Protein AF-A0A1B2FEJ8-F1 (afdb_monomer_lite)

Sequence (294 aa):
MSGLSSHQLLASTLWPVMQRLHPRPVLQRSMYLPWILPLGCRSRSHAGGLMCCPDCIKSGVPHFLLQHRLAWHTACPWHNMLLIDRCVVCSSALQPARLCVDRPLSECHQCGQPLGKAALTPPVEAALTFQTFADSASQSMPFYGRVPLGFSEWMCIARVMVSFLEQVTRHPSAGSHLFCEAMGVDLSQLQASSLGLPFEYGTPSERAGLLGQAWVIMQAGPERFVESAAEAKLPVTSFPLPAVSVPDILHQMLSVLTNTPHKPGHMGLKRTHSPQEVWRRWHRLQRRTHRNGI

Structure (mmCIF, N/CA/C/O backbone):
data_AF-A0A1B2FEJ8-F1
#
_entry.id   AF-A0A1B2FEJ8-F1
#
loop_
_atom_site.group_PDB
_atom_site.id
_atom_site.type_symbol
_atom_site.label_atom_id
_atom_site.label_alt_id
_atom_site.label_comp_id
_atom_site.label_asym_id
_atom_site.label_entity_id
_atom_site.label_seq_id
_atom_site.pdbx_PDB_ins_code
_atom_site.Cartn_x
_atom_site.Cartn_y
_atom_site.Cartn_z
_atom_site.occupancy
_atom_site.B_iso_or_equiv
_atom_site.auth_seq_id
_atom_site.auth_comp_id
_atom_site.auth_asym_id
_atom_site.auth_atom_id
_atom_site.pdbx_PDB_model_num
ATOM 1 N N . MET A 1 1 ? -18.222 -24.245 24.415 1.00 49.31 1 MET A N 1
ATOM 2 C CA . MET A 1 1 ? -17.619 -24.434 23.074 1.00 49.31 1 MET A CA 1
ATOM 3 C C . MET A 1 1 ? -18.170 -23.337 22.178 1.00 49.31 1 MET A C 1
ATOM 5 O O . MET A 1 1 ? -19.370 -23.125 22.213 1.00 49.31 1 MET A O 1
ATOM 9 N N . SER A 1 2 ? -17.335 -22.593 21.453 1.00 56.03 2 SER A N 1
ATOM 10 C CA . SER A 1 2 ? -17.709 -21.347 20.753 1.00 56.03 2 SER A CA 1
ATOM 11 C C . SER A 1 2 ? -18.624 -21.517 19.525 1.00 56.03 2 SER A C 1
ATOM 13 O O . SER A 1 2 ? -18.799 -20.560 18.783 1.00 56.03 2 SER A O 1
ATOM 15 N N . GLY A 1 3 ? -19.191 -22.704 19.273 1.00 82.00 3 GLY A N 1
ATOM 16 C CA . GLY A 1 3 ? -20.094 -22.981 18.142 1.00 82.00 3 GLY A CA 1
ATOM 17 C C . GLY A 1 3 ? -19.472 -22.870 16.739 1.00 82.00 3 GLY A C 1
ATOM 18 O O . GLY A 1 3 ? -20.108 -23.252 15.765 1.00 82.00 3 GLY A O 1
ATOM 19 N N . LEU A 1 4 ? -18.236 -22.375 16.621 1.00 84.62 4 LEU A N 1
ATOM 20 C CA . LEU A 1 4 ? -17.538 -22.154 15.356 1.00 84.62 4 LEU A CA 1
ATOM 21 C C . LEU A 1 4 ? -16.621 -23.331 15.012 1.00 84.62 4 LEU A C 1
ATOM 23 O O . LEU A 1 4 ? -15.845 -23.796 15.848 1.00 84.62 4 LEU A O 1
ATOM 27 N N . SER A 1 5 ? -16.664 -23.767 13.754 1.00 90.38 5 SER A N 1
ATOM 28 C CA . SER A 1 5 ? -15.706 -24.733 13.206 1.00 90.38 5 SER A CA 1
ATOM 29 C C . SER A 1 5 ? -14.302 -24.125 13.074 1.00 90.38 5 SER A C 1
ATOM 31 O O . SER A 1 5 ? -14.143 -22.914 12.900 1.00 90.38 5 SER A O 1
ATOM 33 N N . SER A 1 6 ? -13.263 -24.968 13.070 1.00 87.56 6 SER A N 1
ATOM 34 C CA . SER A 1 6 ? -11.879 -24.530 12.822 1.00 87.56 6 SER A CA 1
ATOM 35 C C . SER A 1 6 ? -11.733 -23.784 11.491 1.00 87.56 6 SER A C 1
ATOM 37 O O . SER A 1 6 ? -10.984 -22.815 11.409 1.00 87.56 6 SER A O 1
ATOM 39 N N . HIS A 1 7 ? -12.487 -24.190 10.466 1.00 87.12 7 HIS A N 1
ATOM 40 C CA . HIS A 1 7 ? -12.519 -23.513 9.171 1.00 87.12 7 HIS A CA 1
ATOM 41 C C . HIS A 1 7 ? -13.065 -22.080 9.280 1.00 87.12 7 HIS A C 1
ATOM 43 O O . HIS A 1 7 ? -12.442 -21.151 8.772 1.00 87.12 7 HIS A O 1
ATOM 49 N N . GLN A 1 8 ? -14.182 -21.876 9.988 1.00 89.12 8 GLN A N 1
ATOM 50 C CA . GLN A 1 8 ? -14.742 -20.537 10.219 1.00 89.12 8 GLN A CA 1
ATOM 51 C C . GLN A 1 8 ? -13.789 -19.653 11.028 1.00 89.12 8 GLN A C 1
ATOM 53 O O . GLN A 1 8 ? -13.638 -18.469 10.727 1.00 89.12 8 GLN A O 1
ATOM 58 N N . LEU A 1 9 ? -13.099 -20.232 12.014 1.00 87.19 9 LEU A N 1
ATOM 59 C CA . LEU A 1 9 ? -12.098 -19.509 12.789 1.00 87.19 9 LEU A CA 1
ATOM 60 C C . LEU A 1 9 ? -10.925 -19.060 11.906 1.00 87.19 9 LEU A C 1
ATOM 62 O O . LEU A 1 9 ? -10.570 -17.884 11.918 1.00 87.19 9 LEU A O 1
ATOM 66 N N . LEU A 1 10 ? -10.366 -19.949 11.081 1.00 86.94 10 LEU A N 1
ATOM 67 C CA . LEU A 1 10 ? -9.293 -19.589 10.148 1.00 86.94 10 LEU A CA 1
ATOM 68 C C . LEU A 1 10 ? -9.744 -18.554 9.109 1.00 86.94 10 LEU A C 1
ATOM 70 O O . LEU A 1 10 ? -8.995 -17.615 8.841 1.00 86.94 10 LEU A O 1
ATOM 74 N N . ALA A 1 11 ? -10.965 -18.671 8.583 1.00 86.62 11 ALA A N 1
ATOM 75 C CA . ALA A 1 11 ? -11.541 -17.710 7.640 1.00 86.62 11 ALA A CA 1
ATOM 76 C C . ALA A 1 11 ? -11.698 -16.300 8.239 1.00 86.62 11 ALA A C 1
ATOM 78 O O . ALA A 1 11 ? -11.632 -15.313 7.513 1.00 86.62 11 ALA A O 1
ATOM 79 N N . SER A 1 12 ? -11.841 -16.196 9.565 1.00 87.56 12 SER A N 1
ATOM 80 C CA . SER A 1 12 ? -11.885 -14.920 10.293 1.00 87.56 12 SER A CA 1
ATOM 81 C C . SER A 1 12 ? -10.504 -14.292 10.555 1.00 87.56 12 SER A C 1
ATOM 83 O O . SER A 1 12 ? -10.396 -13.271 11.233 1.00 87.56 12 SER A O 1
ATOM 85 N N . THR A 1 13 ? -9.428 -14.885 10.025 1.00 90.12 13 THR A N 1
ATOM 86 C CA . THR A 1 13 ? -8.042 -14.414 10.183 1.00 90.12 13 THR A CA 1
ATOM 87 C C . THR A 1 13 ? -7.401 -14.108 8.827 1.00 90.12 13 THR A C 1
ATOM 89 O O . THR A 1 13 ? -7.947 -14.438 7.779 1.00 90.12 13 THR A O 1
ATOM 92 N N . LEU A 1 14 ? -6.205 -13.507 8.813 1.00 90.31 14 LEU A N 1
ATOM 93 C CA . LEU A 1 14 ? -5.444 -13.295 7.569 1.00 90.31 14 LEU A CA 1
ATOM 94 C C . LEU A 1 14 ? -4.901 -14.595 6.958 1.00 90.31 14 LEU A C 1
ATOM 96 O O . LEU A 1 14 ? -4.303 -14.559 5.885 1.00 90.31 14 LEU A O 1
ATOM 100 N N . TRP A 1 15 ? -5.091 -15.738 7.618 1.00 89.25 15 TRP A N 1
ATOM 101 C CA . TRP A 1 15 ? -4.541 -17.018 7.191 1.00 89.25 15 TRP A CA 1
ATOM 102 C C . TRP A 1 15 ? -4.846 -17.376 5.725 1.00 89.25 15 TRP A C 1
ATOM 104 O O . TRP A 1 15 ? -3.894 -17.671 4.998 1.00 89.25 15 TRP A O 1
ATOM 114 N N . PRO A 1 16 ? -6.094 -17.268 5.219 1.00 89.88 16 PRO A N 1
ATOM 115 C CA . PRO A 1 16 ? -6.406 -17.690 3.853 1.00 89.88 16 PRO A CA 1
ATOM 116 C C . PRO A 1 16 ? -5.692 -16.866 2.776 1.00 89.88 16 PRO A C 1
ATOM 118 O O . PRO A 1 16 ? -5.340 -17.394 1.722 1.00 89.88 16 PRO A O 1
ATOM 121 N N . VAL A 1 17 ? -5.490 -15.565 3.012 1.00 90.94 17 VAL A N 1
ATOM 122 C CA . VAL A 1 17 ? -4.766 -14.693 2.074 1.00 90.94 17 VAL A CA 1
ATOM 123 C C . VAL A 1 17 ? -3.254 -14.836 2.243 1.00 90.94 17 VAL A C 1
ATOM 125 O O . VAL A 1 17 ? -2.530 -14.844 1.253 1.00 90.94 17 VAL A O 1
ATOM 128 N N . MET A 1 18 ? -2.766 -15.054 3.469 1.00 89.50 18 MET A N 1
ATOM 129 C CA . MET A 1 18 ? -1.350 -15.331 3.727 1.00 89.50 18 MET A CA 1
ATOM 130 C C . MET A 1 18 ? -0.868 -16.593 3.009 1.00 89.50 18 MET A C 1
ATOM 132 O O . MET A 1 18 ? 0.211 -16.568 2.426 1.00 89.50 18 MET A O 1
ATOM 136 N N . GLN A 1 19 ? -1.667 -17.664 3.001 1.00 88.44 19 GLN A N 1
ATOM 137 C CA . GLN A 1 19 ? -1.337 -18.893 2.270 1.00 88.44 19 GLN A CA 1
ATOM 138 C C . GLN A 1 19 ? -1.232 -18.667 0.757 1.00 88.44 19 GLN A C 1
ATOM 140 O O . GLN A 1 19 ? -0.379 -19.263 0.109 1.00 88.44 19 GLN A O 1
ATOM 145 N N . ARG A 1 20 ? -2.066 -17.786 0.193 1.00 90.88 20 ARG A N 1
ATOM 146 C CA . ARG A 1 20 ? -2.030 -17.446 -1.237 1.00 90.88 20 ARG A CA 1
ATOM 147 C C . ARG A 1 20 ? -0.868 -16.523 -1.600 1.00 90.88 20 ARG A C 1
ATOM 149 O O . ARG A 1 20 ? -0.300 -16.670 -2.673 1.00 90.88 20 ARG A O 1
ATOM 156 N N . LEU A 1 21 ? -0.510 -15.587 -0.720 1.00 90.00 21 LEU A N 1
ATOM 157 C CA . LEU A 1 21 ? 0.648 -14.703 -0.903 1.00 90.00 21 LEU A CA 1
ATOM 158 C C . LEU A 1 21 ? 1.975 -15.456 -0.782 1.00 90.00 21 LEU A C 1
ATOM 160 O O . LEU A 1 21 ? 2.920 -15.155 -1.505 1.00 90.00 21 LEU A O 1
ATOM 164 N N . HIS A 1 22 ? 2.037 -16.424 0.135 1.00 87.00 22 HIS A N 1
ATOM 165 C CA . HIS A 1 22 ? 3.257 -17.136 0.517 1.00 87.00 22 HIS A CA 1
ATOM 166 C C . HIS A 1 22 ? 3.041 -18.661 0.428 1.00 87.00 22 HIS A C 1
ATOM 168 O O . HIS A 1 22 ? 3.072 -19.344 1.455 1.00 87.00 22 HIS A O 1
ATOM 174 N N . PRO A 1 23 ? 2.804 -19.215 -0.781 1.00 79.50 23 PRO A N 1
ATOM 175 C CA . PRO A 1 23 ? 2.385 -20.612 -0.970 1.00 79.50 23 PRO A CA 1
ATOM 176 C C . PRO A 1 23 ? 3.471 -21.622 -0.598 1.00 79.50 23 PRO A C 1
ATOM 178 O O . PRO A 1 23 ? 3.183 -22.725 -0.141 1.00 79.50 23 PRO A O 1
ATOM 181 N N . ARG A 1 24 ? 4.739 -21.233 -0.752 1.00 73.69 24 ARG A N 1
ATOM 182 C CA . ARG A 1 24 ? 5.864 -21.914 -0.117 1.00 73.69 24 ARG A CA 1
ATOM 183 C C . ARG A 1 24 ? 6.123 -21.143 1.167 1.00 73.69 24 ARG A C 1
ATOM 185 O O . ARG A 1 24 ? 6.564 -19.999 1.051 1.00 73.69 24 ARG A O 1
ATOM 192 N N . PRO A 1 25 ? 5.836 -21.694 2.358 1.00 57.16 25 PRO A N 1
ATOM 193 C CA . PRO A 1 25 ? 6.150 -21.027 3.609 1.00 57.16 25 PRO A CA 1
ATOM 194 C C . PRO A 1 25 ? 7.672 -20.923 3.702 1.00 57.16 25 PRO A C 1
ATOM 196 O O . PRO A 1 25 ? 8.349 -21.811 4.216 1.00 57.16 25 PRO A O 1
ATOM 199 N N . VAL A 1 26 ? 8.225 -19.852 3.133 1.00 50.06 26 VAL A N 1
ATOM 200 C CA . VAL A 1 26 ? 9.615 -19.465 3.304 1.00 50.06 26 VAL A CA 1
ATOM 201 C C . VAL A 1 26 ? 9.769 -19.266 4.798 1.00 50.06 26 VAL A C 1
ATOM 203 O O . VAL A 1 26 ? 9.255 -18.300 5.350 1.00 50.06 26 VAL A O 1
ATOM 206 N N . LEU A 1 27 ? 10.386 -20.263 5.433 1.00 47.28 27 LEU A N 1
ATOM 207 C CA . LEU A 1 27 ? 11.078 -20.206 6.711 1.00 47.28 27 LEU A CA 1
ATOM 208 C C . LEU A 1 27 ? 10.489 -19.139 7.644 1.00 47.28 27 LEU A C 1
ATOM 210 O O . LEU A 1 27 ? 10.913 -17.983 7.617 1.00 47.28 27 LEU A O 1
ATOM 214 N N . GLN A 1 28 ? 9.555 -19.563 8.503 1.00 48.38 28 GLN A N 1
ATOM 215 C CA . GLN A 1 28 ? 8.880 -18.827 9.592 1.00 48.38 28 GLN A CA 1
ATOM 216 C C . GLN A 1 28 ? 9.818 -18.103 10.598 1.00 48.38 28 GLN A C 1
ATOM 218 O O . GLN A 1 28 ? 9.415 -17.771 11.709 1.00 48.38 28 GLN A O 1
ATOM 223 N N . ARG A 1 29 ? 11.084 -17.863 10.251 1.00 48.38 29 ARG A N 1
ATOM 224 C CA . ARG A 1 29 ? 12.093 -17.153 11.039 1.00 48.38 29 ARG A CA 1
ATOM 225 C C . ARG A 1 29 ? 12.219 -15.669 10.689 1.00 48.38 29 ARG A C 1
ATOM 227 O O . ARG A 1 29 ? 12.818 -14.935 11.468 1.00 48.38 29 ARG A O 1
ATOM 234 N N . SER A 1 30 ? 11.662 -15.201 9.568 1.00 53.78 30 SER A N 1
ATOM 235 C CA . SER A 1 30 ? 11.607 -13.761 9.289 1.00 53.78 30 SER A CA 1
ATOM 236 C C . SER A 1 30 ? 10.436 -13.121 10.041 1.00 53.78 30 SER A C 1
ATOM 238 O O . SER A 1 30 ? 9.280 -13.456 9.801 1.00 53.78 30 SER A O 1
ATOM 240 N N . MET A 1 31 ? 10.721 -12.150 10.916 1.00 60.19 31 MET A N 1
ATOM 241 C CA . MET A 1 31 ? 9.708 -11.304 11.581 1.00 60.19 31 MET A CA 1
ATOM 242 C C . MET A 1 31 ? 8.926 -10.398 10.607 1.00 60.19 31 MET A C 1
ATOM 244 O O . MET A 1 31 ? 8.066 -9.625 11.033 1.00 60.19 31 MET A O 1
ATOM 248 N N . TYR A 1 32 ? 9.245 -10.454 9.315 1.00 72.69 32 TYR A N 1
ATOM 249 C CA . TYR A 1 32 ? 8.689 -9.611 8.273 1.00 72.69 32 TYR A CA 1
ATOM 250 C C . TYR A 1 32 ? 8.041 -10.471 7.188 1.00 72.69 32 TYR A C 1
ATOM 252 O O . TYR A 1 32 ? 8.722 -11.239 6.505 1.00 72.69 32 TYR A O 1
ATOM 260 N N . LEU A 1 33 ? 6.724 -10.317 7.051 1.00 84.56 33 LEU A N 1
ATOM 261 C CA . LEU A 1 33 ? 5.913 -10.927 6.005 1.00 84.56 33 LEU A CA 1
ATOM 262 C C . LEU A 1 33 ? 5.542 -9.837 4.996 1.00 84.56 33 LEU A C 1
ATOM 264 O O . LEU A 1 33 ? 4.744 -8.959 5.344 1.00 84.56 33 LEU A O 1
ATOM 268 N N . PRO A 1 34 ? 6.096 -9.875 3.770 1.00 89.12 34 PRO A N 1
ATOM 269 C CA . PRO A 1 34 ? 5.732 -8.931 2.731 1.00 89.12 34 PRO A CA 1
ATOM 270 C C . PRO A 1 34 ? 4.213 -8.854 2.570 1.00 89.12 34 PRO A C 1
ATOM 272 O O . PRO A 1 34 ? 3.528 -9.881 2.568 1.00 89.12 34 PRO A O 1
ATOM 275 N N . TRP A 1 35 ? 3.715 -7.626 2.430 1.00 94.62 35 TRP A N 1
ATOM 276 C CA . TRP A 1 35 ? 2.308 -7.278 2.223 1.00 94.62 35 TRP A CA 1
ATOM 277 C C . TRP A 1 35 ? 1.407 -7.380 3.453 1.00 94.62 35 TRP A C 1
ATOM 279 O O . TRP A 1 35 ? 0.220 -7.078 3.354 1.00 94.62 35 TRP A O 1
ATOM 289 N N . ILE A 1 36 ? 1.951 -7.720 4.622 1.00 93.25 36 ILE A N 1
ATOM 290 C CA . ILE A 1 36 ? 1.212 -7.722 5.886 1.00 93.25 36 ILE A CA 1
ATOM 291 C C . ILE A 1 36 ? 1.703 -6.573 6.764 1.00 93.25 36 ILE A C 1
ATOM 293 O O . ILE A 1 36 ? 2.892 -6.464 7.061 1.00 93.25 36 ILE A O 1
ATOM 297 N N . LEU A 1 37 ? 0.780 -5.722 7.223 1.00 93.00 37 LEU A N 1
ATOM 298 C CA . LEU A 1 37 ? 1.141 -4.565 8.037 1.00 93.00 37 LEU A CA 1
ATOM 299 C C . LEU A 1 37 ? 1.719 -4.984 9.404 1.00 93.00 37 LEU A C 1
ATOM 301 O O . LEU A 1 37 ? 1.046 -5.699 10.169 1.00 93.00 37 LEU A O 1
ATOM 305 N N . PRO A 1 38 ? 2.930 -4.510 9.756 1.00 88.19 38 PRO A N 1
ATOM 306 C CA . PRO A 1 38 ? 3.594 -4.835 11.005 1.00 88.19 38 PRO A CA 1
ATOM 307 C C . PRO A 1 38 ? 2.999 -4.039 12.168 1.00 88.19 38 PRO A C 1
ATOM 309 O O . PRO A 1 38 ? 2.915 -2.812 12.148 1.00 88.19 38 PRO A O 1
ATOM 312 N N . LEU A 1 39 ? 2.680 -4.734 13.259 1.00 82.62 39 LEU A N 1
ATOM 313 C CA . LEU A 1 39 ? 2.221 -4.086 14.493 1.00 82.62 39 LEU A CA 1
ATOM 314 C C . LEU A 1 39 ? 3.386 -3.489 15.294 1.00 82.62 39 LEU A C 1
ATOM 316 O O . LEU A 1 39 ? 3.262 -2.419 15.881 1.00 82.62 39 LEU A O 1
ATOM 320 N N . GLY A 1 40 ? 4.548 -4.149 15.310 1.00 75.94 40 GLY A N 1
ATOM 321 C CA . GLY A 1 40 ? 5.697 -3.727 16.116 1.00 75.94 40 GLY A CA 1
ATOM 322 C C . GLY A 1 40 ? 5.359 -3.660 17.609 1.00 75.94 40 GLY A C 1
ATOM 323 O O . GLY A 1 40 ? 5.177 -2.574 18.159 1.00 75.94 40 GLY A O 1
ATOM 324 N N . CYS A 1 41 ? 5.287 -4.813 18.266 1.00 69.19 41 CYS A N 1
ATOM 325 C CA . CYS A 1 41 ? 4.774 -4.934 19.630 1.00 69.19 41 CYS A CA 1
ATOM 326 C C . CYS A 1 41 ? 5.853 -4.712 20.705 1.00 69.19 41 CYS A C 1
ATOM 328 O O . CYS A 1 41 ? 7.023 -5.043 20.511 1.00 69.19 41 CYS A O 1
ATOM 330 N N . ARG A 1 42 ? 5.451 -4.156 21.852 1.00 69.69 42 ARG A N 1
ATOM 331 C CA . ARG A 1 42 ? 6.162 -4.216 23.138 1.00 69.69 42 ARG A CA 1
ATOM 332 C C . ARG A 1 42 ? 5.109 -4.302 24.244 1.00 69.69 42 ARG A C 1
ATOM 334 O O . ARG A 1 42 ? 4.324 -3.371 24.415 1.00 69.69 42 ARG A O 1
ATOM 341 N N . SER A 1 43 ? 5.081 -5.413 24.977 1.00 77.19 43 SER A N 1
ATOM 342 C CA . SER A 1 43 ? 3.994 -5.726 25.919 1.00 77.19 43 SER A CA 1
ATOM 343 C C . SER A 1 43 ? 2.622 -5.606 25.228 1.00 77.19 43 SER A C 1
ATOM 345 O O . SER A 1 43 ? 2.444 -6.160 24.146 1.00 77.19 43 SER A O 1
ATOM 347 N N . ARG A 1 44 ? 1.664 -4.869 25.807 1.00 71.31 44 ARG A N 1
ATOM 348 C CA . ARG A 1 44 ? 0.317 -4.664 25.238 1.00 71.31 44 ARG A CA 1
ATOM 349 C C . ARG A 1 44 ? 0.228 -3.508 24.231 1.00 71.31 44 ARG A C 1
ATOM 351 O O . ARG A 1 44 ? -0.858 -3.219 23.742 1.00 71.31 44 ARG A O 1
ATOM 358 N N . SER A 1 45 ? 1.338 -2.832 23.935 1.00 71.00 45 SER A N 1
ATOM 359 C CA . SER A 1 45 ? 1.361 -1.640 23.085 1.00 71.00 45 SER A CA 1
ATOM 360 C C . SER A 1 45 ? 2.054 -1.911 21.756 1.00 71.00 45 SER A C 1
ATOM 362 O O . SER A 1 45 ? 3.114 -2.539 21.691 1.00 71.00 45 SER A O 1
ATOM 364 N N . HIS A 1 46 ? 1.481 -1.393 20.676 1.00 80.94 46 HIS A N 1
ATOM 365 C CA . HIS A 1 46 ? 2.012 -1.538 19.322 1.00 80.94 46 HIS A CA 1
ATOM 366 C C . HIS A 1 46 ? 2.506 -0.186 18.775 1.00 80.94 46 HIS A C 1
ATOM 368 O O . HIS A 1 46 ? 2.020 0.877 19.161 1.00 80.94 46 HIS A O 1
ATOM 374 N N . ALA A 1 47 ? 3.511 -0.206 17.900 1.00 77.69 47 ALA A N 1
ATOM 375 C CA . ALA A 1 47 ? 3.999 0.992 17.208 1.00 77.69 47 ALA A CA 1
ATOM 376 C C . ALA A 1 47 ? 3.259 1.264 15.878 1.00 77.69 47 ALA A C 1
ATOM 378 O O . ALA A 1 47 ? 3.278 2.389 15.369 1.00 77.69 47 ALA A O 1
ATOM 379 N N . GLY A 1 48 ? 2.647 0.226 15.306 1.00 81.44 48 GLY A N 1
ATOM 380 C CA . GLY A 1 48 ? 1.594 0.272 14.291 1.00 81.44 48 GLY A CA 1
ATOM 381 C C . GLY A 1 48 ? 0.240 -0.095 14.910 1.00 81.44 48 GLY A C 1
ATOM 382 O O . GLY A 1 48 ? 0.180 -0.561 16.047 1.00 81.44 48 GLY A O 1
ATOM 383 N N . GLY A 1 49 ? -0.850 0.147 14.192 1.00 84.25 49 GLY A N 1
ATOM 384 C CA . GLY A 1 49 ? -2.214 -0.099 14.666 1.00 84.25 49 GLY A CA 1
ATOM 385 C C . GLY A 1 49 ? -3.052 -0.837 13.634 1.00 84.25 49 GLY A C 1
ATOM 386 O O . GLY A 1 49 ? -2.550 -1.252 12.589 1.00 84.25 49 GLY A O 1
ATOM 387 N N . LEU A 1 50 ? -4.338 -0.999 13.938 1.00 92.50 50 LEU A N 1
ATOM 388 C CA . LEU A 1 50 ? -5.329 -1.238 12.895 1.00 92.50 50 LEU A CA 1
ATOM 389 C C . LEU A 1 50 ? -5.531 0.044 12.081 1.00 92.50 50 LEU A C 1
ATOM 391 O O . LEU A 1 50 ? -5.084 1.122 12.471 1.00 92.50 50 LEU A O 1
ATOM 395 N N . MET A 1 51 ? -6.237 -0.084 10.965 1.00 95.62 51 MET A N 1
ATOM 396 C CA . MET A 1 51 ? -6.697 1.058 10.189 1.00 95.62 51 MET A CA 1
ATOM 397 C C . MET A 1 51 ? -8.210 1.009 10.054 1.00 95.62 51 MET A C 1
ATOM 399 O O . MET A 1 51 ? -8.801 -0.073 9.956 1.00 95.62 51 MET A O 1
ATOM 403 N N . CYS A 1 52 ? -8.839 2.175 10.032 1.00 96.44 52 CYS A N 1
ATOM 404 C CA . CYS A 1 52 ? -10.268 2.287 9.793 1.00 96.44 52 CYS A CA 1
ATOM 405 C C . CYS A 1 52 ? -10.584 3.412 8.816 1.00 96.44 52 CYS A C 1
ATOM 407 O O . CYS A 1 52 ? -9.789 4.317 8.575 1.00 96.44 52 CYS A O 1
ATOM 409 N N . CYS A 1 53 ? -11.774 3.314 8.243 1.00 97.19 53 CYS A N 1
ATOM 410 C CA . CYS A 1 53 ? -12.404 4.401 7.523 1.00 97.19 53 CYS A CA 1
ATOM 411 C C . CYS A 1 53 ? -13.138 5.287 8.544 1.00 97.19 53 CYS A C 1
ATOM 413 O O . CYS A 1 53 ? -13.909 4.736 9.341 1.00 97.19 53 CYS A O 1
ATOM 415 N N . PRO A 1 54 ? -12.947 6.619 8.517 1.00 96.06 54 PRO A N 1
ATOM 416 C CA . PRO A 1 54 ? -13.690 7.543 9.377 1.00 96.06 54 PRO A CA 1
ATOM 417 C C . PRO A 1 54 ? -15.217 7.383 9.261 1.00 96.06 54 PRO A C 1
ATOM 419 O O . PRO A 1 54 ? -15.930 7.483 10.259 1.00 96.06 54 PRO A O 1
ATOM 422 N N . ASP A 1 55 ? -15.715 7.028 8.075 1.00 95.88 55 ASP A N 1
ATOM 423 C CA . ASP A 1 55 ? -17.148 6.837 7.836 1.00 95.88 55 ASP A CA 1
ATOM 424 C C . ASP A 1 55 ? -17.667 5.462 8.276 1.00 95.88 55 ASP A C 1
ATOM 426 O O . ASP A 1 55 ? -18.753 5.359 8.841 1.00 95.88 55 ASP A O 1
ATOM 430 N N . CYS A 1 56 ? -16.871 4.398 8.136 1.00 95.81 56 CYS A N 1
ATOM 431 C CA . CYS A 1 56 ? -17.249 3.095 8.699 1.00 95.81 56 CYS A CA 1
ATOM 432 C C . CYS A 1 56 ? -17.306 3.149 10.226 1.00 95.81 56 CYS A C 1
ATOM 434 O O . CYS A 1 56 ? -18.197 2.564 10.841 1.00 95.81 56 CYS A O 1
ATOM 436 N N .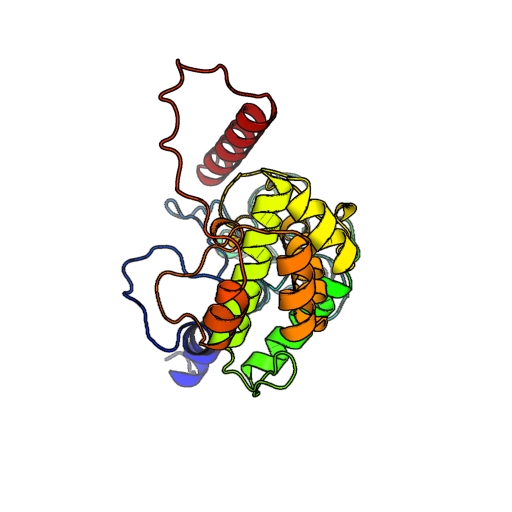 ILE A 1 57 ? -16.361 3.859 10.850 1.00 95.56 57 ILE A N 1
ATOM 437 C CA . ILE A 1 57 ? -16.257 3.896 12.307 1.00 95.56 57 ILE A CA 1
ATOM 438 C C . ILE A 1 57 ? -17.294 4.826 12.956 1.00 95.56 57 ILE A C 1
ATOM 440 O O . ILE A 1 57 ? -17.618 4.631 14.122 1.00 95.56 57 ILE A O 1
ATOM 444 N N . LYS A 1 58 ? -17.846 5.806 12.221 1.00 92.88 58 LYS A N 1
ATOM 445 C CA . LYS A 1 58 ? -18.967 6.646 12.692 1.00 92.88 58 LYS A CA 1
ATOM 446 C C . LYS A 1 58 ? -20.348 6.011 12.464 1.00 92.88 58 LYS A C 1
ATOM 448 O O . LYS A 1 58 ? -21.341 6.558 12.932 1.00 92.88 58 LYS A O 1
ATOM 453 N N . SER A 1 59 ? -20.418 4.909 11.711 1.00 89.06 59 SER A N 1
ATOM 454 C CA . SER A 1 59 ? -21.678 4.230 11.384 1.00 89.06 59 SER A CA 1
ATOM 455 C C . SER A 1 59 ? -22.351 3.609 12.619 1.00 89.06 59 SER A C 1
ATOM 457 O O . SER A 1 59 ? -21.741 3.499 13.682 1.00 89.06 59 SER A O 1
ATOM 459 N N . GLY A 1 60 ? -23.606 3.163 12.472 1.00 84.12 60 GLY A N 1
ATOM 460 C CA . GLY A 1 60 ? -24.379 2.562 13.569 1.00 84.12 60 GLY A CA 1
ATOM 461 C C . GLY A 1 60 ? -23.748 1.305 14.185 1.00 84.12 60 GLY A C 1
ATOM 462 O O . GLY A 1 60 ? -24.011 1.004 15.345 1.00 84.12 60 GLY A O 1
ATOM 463 N N . VAL A 1 61 ? -22.878 0.604 13.446 1.00 90.62 61 VAL A N 1
ATOM 464 C CA . VAL A 1 61 ? -22.068 -0.509 13.963 1.00 90.62 61 VAL A CA 1
ATOM 465 C C . VAL A 1 61 ? -20.597 -0.252 13.611 1.00 90.62 61 VAL A C 1
ATOM 467 O O . VAL A 1 61 ? -20.129 -0.684 12.550 1.00 90.62 61 VAL A O 1
ATOM 470 N N . PRO A 1 62 ? -19.848 0.462 14.473 1.00 93.75 62 PRO A N 1
ATOM 471 C CA . PRO A 1 62 ? -18.436 0.743 14.247 1.00 93.75 62 PRO A CA 1
ATOM 472 C C . PRO A 1 62 ? -17.625 -0.547 14.132 1.00 93.75 62 PRO A C 1
ATOM 474 O O . PRO A 1 62 ? -17.712 -1.427 14.988 1.00 93.75 62 PRO A O 1
ATOM 477 N N . HIS A 1 63 ? -16.802 -0.658 13.093 1.00 93.62 63 HIS A N 1
ATOM 478 C CA . HIS A 1 63 ? -16.018 -1.864 12.848 1.00 93.62 63 HIS A CA 1
ATOM 479 C C . HIS A 1 63 ? -14.654 -1.563 12.221 1.00 93.62 63 HIS A C 1
ATOM 481 O O . HIS A 1 63 ? -14.436 -0.549 11.555 1.00 93.62 63 HIS A O 1
ATOM 487 N N . PHE A 1 64 ? -13.730 -2.501 12.423 1.00 93.56 64 PHE A N 1
ATOM 488 C CA . PHE A 1 64 ? -12.437 -2.555 11.751 1.00 93.56 64 PHE A CA 1
ATOM 489 C C . PHE A 1 64 ? -12.440 -3.752 10.808 1.00 93.56 64 PHE A C 1
ATOM 491 O O . PHE A 1 64 ? -12.850 -4.843 11.203 1.00 93.56 64 PHE A O 1
ATOM 498 N N . LEU A 1 65 ? -11.959 -3.569 9.580 1.00 92.94 65 LEU A N 1
ATOM 499 C CA . LEU A 1 65 ? -11.878 -4.669 8.628 1.00 92.94 65 LEU A CA 1
ATOM 500 C C . LEU A 1 65 ? -10.532 -5.369 8.721 1.00 92.94 65 LEU A C 1
ATOM 502 O O . LEU A 1 65 ? -9.474 -4.739 8.746 1.00 92.94 65 LEU A O 1
ATOM 506 N N . LEU A 1 66 ? -10.586 -6.696 8.702 1.00 92.00 66 LEU A N 1
ATOM 507 C CA . LEU A 1 66 ? -9.404 -7.542 8.665 1.00 92.00 66 LEU A CA 1
ATOM 508 C C . LEU A 1 66 ? -8.532 -7.239 7.437 1.00 92.00 66 LEU A C 1
ATOM 510 O O . LEU A 1 66 ? -7.317 -7.127 7.573 1.00 92.00 66 LEU A O 1
ATOM 514 N N . GLN A 1 67 ? -9.148 -7.055 6.265 1.00 93.12 67 GLN A N 1
ATOM 515 C CA . GLN A 1 67 ? -8.458 -6.766 5.001 1.00 93.12 67 GLN A CA 1
ATOM 516 C C . GLN A 1 67 ? -7.622 -5.486 5.049 1.00 93.12 67 GLN A C 1
ATOM 518 O O . GLN A 1 67 ? -6.576 -5.418 4.415 1.00 93.12 67 GLN A O 1
ATOM 523 N N . HIS A 1 68 ? -7.984 -4.519 5.900 1.00 95.50 68 HIS A N 1
ATOM 524 C CA . HIS A 1 68 ? -7.157 -3.335 6.107 1.00 95.50 68 HIS A CA 1
ATOM 525 C C . HIS A 1 68 ? -5.787 -3.686 6.706 1.00 95.50 68 HIS A C 1
ATOM 527 O O . HIS A 1 68 ? -4.919 -2.840 6.773 1.00 95.50 68 HIS A O 1
ATOM 533 N N . ARG A 1 69 ? -5.523 -4.917 7.151 1.00 94.50 69 ARG A N 1
ATOM 534 C CA . ARG A 1 69 ? -4.173 -5.344 7.554 1.00 94.50 69 ARG A CA 1
ATOM 535 C C . ARG A 1 69 ? -3.256 -5.699 6.388 1.00 94.50 69 ARG A C 1
ATOM 537 O O . ARG A 1 69 ? -2.070 -5.941 6.622 1.00 94.50 69 ARG A O 1
ATOM 544 N N . LEU A 1 70 ? -3.785 -5.738 5.174 1.00 95.94 70 LEU A N 1
ATOM 545 C CA . LEU A 1 70 ? -3.044 -5.980 3.949 1.00 95.94 70 LEU A CA 1
ATOM 546 C C . LEU A 1 70 ? -2.451 -4.655 3.477 1.00 95.94 70 LEU A C 1
ATOM 548 O O . LEU A 1 70 ? -3.127 -3.632 3.452 1.00 95.94 70 LEU A O 1
ATOM 552 N N . ALA A 1 71 ? -1.166 -4.641 3.137 1.00 96.75 71 ALA A N 1
ATOM 553 C CA . ALA A 1 71 ? -0.449 -3.391 2.900 1.00 96.75 71 ALA A CA 1
ATOM 554 C C . ALA A 1 71 ? -0.921 -2.640 1.644 1.00 96.75 71 ALA A C 1
ATOM 556 O O . ALA A 1 71 ? -0.717 -1.428 1.561 1.00 96.75 71 ALA A O 1
ATOM 557 N N . TRP A 1 72 ? -1.574 -3.344 0.711 1.00 97.62 72 TRP A N 1
ATOM 558 C CA . TRP A 1 72 ? -2.215 -2.744 -0.459 1.00 97.62 72 TRP A CA 1
ATOM 559 C C . TRP A 1 72 ? -3.580 -2.113 -0.165 1.00 97.62 72 TRP A C 1
ATOM 561 O O . TRP A 1 72 ? -4.093 -1.385 -1.005 1.00 97.62 72 TRP A O 1
ATOM 571 N N . HIS A 1 73 ? -4.152 -2.343 1.024 1.00 97.94 73 HIS A N 1
ATOM 572 C CA . HIS A 1 73 ? -5.345 -1.629 1.467 1.00 97.94 73 HIS A CA 1
ATOM 573 C C . HIS A 1 73 ? -4.948 -0.260 2.023 1.00 97.94 73 HIS A C 1
ATOM 575 O O . HIS A 1 73 ? -4.370 -0.138 3.111 1.00 97.94 73 HIS A O 1
ATOM 581 N N . THR A 1 74 ? -5.238 0.787 1.259 1.00 97.94 74 THR A N 1
ATOM 582 C CA . THR A 1 74 ? -4.994 2.187 1.646 1.00 97.94 74 THR A CA 1
ATOM 583 C C . THR A 1 74 ? -6.273 3.005 1.681 1.00 97.94 74 THR A C 1
ATOM 585 O O . THR A 1 74 ? -6.311 4.021 2.373 1.00 97.94 74 THR A O 1
ATOM 588 N N . ALA A 1 75 ? -7.331 2.537 1.019 1.00 98.00 75 ALA A N 1
ATOM 589 C CA . ALA A 1 75 ? -8.614 3.208 0.942 1.00 98.00 75 ALA A CA 1
ATOM 590 C C . ALA A 1 75 ? -9.773 2.285 1.339 1.00 98.00 75 ALA A C 1
ATOM 592 O O . ALA A 1 75 ? -9.715 1.062 1.206 1.00 98.00 75 ALA A O 1
ATOM 593 N N . CYS A 1 76 ? -10.852 2.887 1.829 1.00 97.06 76 CYS A N 1
ATOM 594 C CA . CYS A 1 76 ? -12.105 2.192 2.075 1.00 97.06 76 CYS A CA 1
ATOM 595 C C . CYS A 1 76 ? -12.797 1.877 0.742 1.00 97.06 76 CYS A C 1
ATOM 597 O O . CYS A 1 76 ? -13.095 2.822 0.011 1.00 97.06 76 CYS A O 1
ATOM 599 N N . PRO A 1 77 ? -13.137 0.608 0.454 1.00 91.56 77 PRO A N 1
ATOM 600 C CA . PRO A 1 77 ? -13.823 0.250 -0.788 1.00 91.56 77 PRO A CA 1
ATOM 601 C C . PRO A 1 77 ? -15.294 0.694 -0.828 1.00 91.56 77 PRO A C 1
ATOM 603 O O . PRO A 1 77 ? -15.902 0.684 -1.889 1.00 91.56 77 PRO A O 1
ATOM 606 N N . TRP A 1 78 ? -15.889 1.051 0.317 1.00 94.25 78 TRP A N 1
ATOM 607 C CA . TRP A 1 78 ? -17.297 1.467 0.385 1.00 94.25 78 TRP A CA 1
ATOM 608 C C . TRP A 1 78 ? -17.482 2.977 0.314 1.00 94.25 78 TRP A C 1
ATOM 610 O O . TRP A 1 78 ? -18.439 3.449 -0.285 1.00 94.25 78 TRP A O 1
ATOM 620 N N . HIS A 1 79 ? -16.573 3.730 0.932 1.00 95.75 79 HIS A N 1
ATOM 621 C CA . HIS A 1 79 ? -16.685 5.185 1.028 1.00 95.75 79 HIS A CA 1
ATOM 622 C C . HIS A 1 79 ? -15.665 5.927 0.162 1.00 95.75 79 HIS A C 1
ATOM 624 O O . HIS A 1 79 ? -15.622 7.150 0.226 1.00 95.75 79 HIS A O 1
ATOM 630 N N . ASN A 1 80 ? -14.828 5.205 -0.597 1.00 96.06 80 ASN A N 1
ATOM 631 C CA . ASN A 1 80 ? -13.807 5.756 -1.491 1.00 96.06 80 ASN A CA 1
ATOM 632 C C . ASN A 1 80 ? -13.037 6.909 -0.842 1.00 96.06 80 ASN A C 1
ATOM 634 O O . ASN A 1 80 ? -13.070 8.043 -1.304 1.00 96.06 80 ASN A O 1
ATOM 638 N N . MET A 1 81 ? -12.375 6.606 0.273 1.00 96.56 81 MET A N 1
ATOM 639 C CA . MET A 1 81 ? -11.565 7.557 1.034 1.00 96.56 81 MET A CA 1
ATOM 640 C C . MET A 1 81 ? -10.372 6.852 1.657 1.00 96.56 81 MET A C 1
ATOM 642 O O . MET A 1 81 ? -10.435 5.655 1.953 1.00 96.56 81 MET A O 1
ATOM 646 N N . LEU A 1 82 ? -9.301 7.599 1.886 1.00 97.50 82 LEU A N 1
ATOM 647 C CA . LEU A 1 82 ? -8.103 7.095 2.529 1.00 97.50 82 LEU A CA 1
ATOM 648 C C . LEU A 1 82 ? -8.413 6.611 3.956 1.00 97.50 82 LEU A C 1
ATOM 650 O O . LEU A 1 82 ? -9.161 7.238 4.708 1.00 97.50 82 LEU A O 1
ATOM 654 N N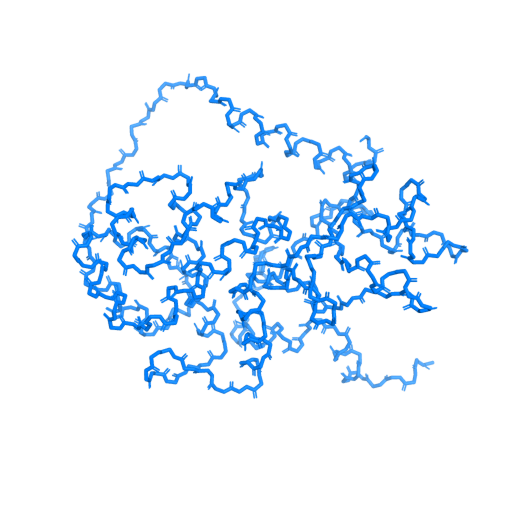 . LEU A 1 83 ? -7.829 5.477 4.331 1.00 97.88 83 LEU A N 1
ATOM 655 C CA . LEU A 1 83 ? -7.906 4.961 5.693 1.00 97.88 83 LEU A CA 1
ATOM 656 C C . LEU A 1 83 ? -7.042 5.808 6.634 1.00 97.88 83 LEU A C 1
ATOM 658 O O . LEU A 1 83 ? -6.028 6.375 6.229 1.00 97.88 83 LEU A O 1
ATOM 662 N N . ILE A 1 84 ? -7.399 5.820 7.916 1.00 96.50 84 ILE A N 1
ATOM 663 C CA . ILE A 1 84 ? -6.562 6.372 8.984 1.00 96.50 84 ILE A CA 1
ATOM 664 C C . ILE A 1 84 ? -5.911 5.243 9.782 1.00 96.50 84 ILE A C 1
ATOM 666 O O . ILE A 1 84 ? -6.538 4.220 10.056 1.00 96.50 84 ILE A O 1
ATOM 670 N N . ASP A 1 85 ? -4.653 5.426 10.180 1.00 94.56 85 ASP A N 1
ATOM 671 C CA . ASP A 1 85 ? -3.874 4.469 10.981 1.00 94.56 85 ASP A CA 1
ATOM 672 C C . ASP A 1 85 ? -3.511 5.003 12.381 1.00 94.56 85 ASP A C 1
ATOM 674 O O . ASP A 1 85 ? -2.933 4.290 13.214 1.00 94.56 85 ASP A O 1
ATOM 678 N N . ARG A 1 86 ? -3.869 6.263 12.663 1.00 93.44 86 ARG A N 1
ATOM 679 C CA . ARG A 1 86 ? -3.591 6.981 13.913 1.00 93.44 86 ARG A CA 1
ATOM 680 C C . ARG A 1 86 ? -4.751 7.884 14.307 1.00 93.44 86 ARG A C 1
ATOM 682 O O . ARG A 1 86 ? -5.508 8.359 13.466 1.00 93.44 86 ARG A O 1
ATOM 689 N N . CYS A 1 87 ? -4.859 8.157 15.603 1.00 94.12 87 CYS A N 1
ATOM 690 C CA . CYS A 1 87 ? -5.755 9.193 16.101 1.00 94.12 87 CYS A CA 1
ATOM 691 C C . CYS A 1 87 ? -5.253 10.575 15.661 1.00 94.12 87 CYS A C 1
ATOM 693 O O . CYS A 1 87 ? -4.111 10.927 15.942 1.00 94.12 87 CYS A O 1
ATOM 695 N N . VAL A 1 88 ? -6.121 11.384 15.052 1.00 93.00 88 VAL A N 1
ATOM 696 C CA . VAL A 1 88 ? -5.775 12.740 14.587 1.00 93.00 88 VAL A CA 1
ATOM 697 C C . VAL A 1 88 ? -5.499 13.736 15.718 1.00 93.00 88 VAL A C 1
ATOM 699 O O . VAL A 1 88 ? -4.900 14.775 15.476 1.00 93.00 88 VAL A O 1
ATOM 702 N N . VAL A 1 89 ? -5.905 13.422 16.955 1.00 94.12 89 VAL A N 1
ATOM 703 C CA . VAL A 1 89 ? -5.695 14.299 18.119 1.00 94.12 89 VAL A CA 1
ATOM 704 C C . VAL A 1 89 ? -4.407 13.955 18.865 1.00 94.12 89 VAL A C 1
ATOM 706 O O . VAL A 1 89 ? -3.588 14.830 19.111 1.00 94.12 89 VAL A O 1
ATOM 709 N N . CYS A 1 90 ? -4.201 12.686 19.234 1.00 91.62 90 CYS A N 1
ATOM 710 C CA . CYS A 1 90 ? -3.049 12.283 20.055 1.00 91.62 90 CYS A CA 1
ATOM 711 C C . CYS A 1 90 ? -1.992 11.461 19.304 1.00 91.62 90 CYS A C 1
ATOM 713 O O . CYS A 1 90 ? -1.049 10.975 19.924 1.00 91.62 90 CYS A O 1
ATOM 715 N N . SER A 1 91 ? -2.155 11.245 17.994 1.00 91.12 91 SER A N 1
ATOM 716 C CA . SER A 1 91 ? -1.231 10.497 17.118 1.00 91.12 91 SER A CA 1
ATOM 717 C C . SER A 1 91 ? -0.964 9.030 17.504 1.00 91.12 91 SER A C 1
ATOM 719 O O . SER A 1 91 ? -0.143 8.345 16.877 1.00 91.12 91 SER A O 1
ATOM 721 N N . SER A 1 92 ? -1.675 8.496 18.504 1.00 90.94 92 SER A N 1
ATOM 722 C CA . SER A 1 92 ? -1.543 7.097 18.904 1.00 90.94 92 SER A CA 1
ATOM 723 C C . SER A 1 92 ? -2.049 6.178 17.796 1.00 90.94 92 SER A C 1
ATOM 725 O O . SER A 1 92 ? -3.102 6.429 17.207 1.00 90.94 92 SER A O 1
ATOM 727 N N . ALA A 1 93 ? -1.327 5.086 17.552 1.00 92.31 93 ALA A N 1
ATOM 728 C CA . ALA A 1 93 ? -1.781 4.025 16.660 1.00 92.31 93 ALA A CA 1
ATOM 729 C C . ALA A 1 93 ? -3.124 3.447 17.136 1.00 92.31 93 ALA A C 1
ATOM 731 O O . ALA A 1 93 ? -3.329 3.298 18.341 1.00 92.31 93 ALA A O 1
ATOM 732 N N . LEU A 1 94 ? -4.017 3.094 16.210 1.00 93.75 94 LEU A N 1
ATOM 733 C CA . LEU A 1 94 ? -5.352 2.600 16.564 1.00 93.75 94 LEU A CA 1
ATOM 734 C C . LEU A 1 94 ? -5.273 1.185 17.156 1.00 93.75 94 LEU A C 1
ATOM 736 O O . LEU A 1 94 ? -4.875 0.235 16.478 1.00 93.75 94 LEU A O 1
ATOM 740 N N . GLN A 1 95 ? -5.625 1.040 18.436 1.00 92.19 95 GLN A N 1
ATOM 741 C CA . GLN A 1 95 ? -5.529 -0.221 19.182 1.00 92.19 95 GLN A CA 1
ATOM 742 C C . GLN A 1 95 ? -6.852 -0.514 19.902 1.00 92.19 95 GLN A C 1
ATOM 744 O O . GLN A 1 95 ? -6.914 -0.391 21.125 1.00 92.19 95 GLN A O 1
ATOM 749 N N . PRO A 1 96 ? -7.913 -0.934 19.183 1.00 90.81 96 PRO A N 1
ATOM 750 C CA . PRO A 1 96 ? -9.215 -1.186 19.805 1.00 90.81 96 PRO A CA 1
ATOM 751 C C . PRO A 1 96 ? -9.166 -2.277 20.881 1.00 90.81 96 PRO A C 1
ATOM 753 O O . PRO A 1 96 ? -9.908 -2.210 21.849 1.00 90.81 96 PRO A O 1
ATOM 756 N N . ALA A 1 97 ? -8.216 -3.216 20.798 1.00 89.44 97 ALA A N 1
ATOM 757 C CA . ALA A 1 97 ? -7.974 -4.219 21.842 1.00 89.44 97 ALA A CA 1
ATOM 758 C C . ALA A 1 97 ? -7.546 -3.632 23.209 1.00 89.44 97 ALA A C 1
ATOM 760 O O . ALA A 1 97 ? -7.427 -4.374 24.180 1.00 89.44 97 ALA A O 1
ATOM 761 N N . ARG A 1 98 ? -7.263 -2.324 23.290 1.00 90.12 98 ARG A N 1
ATOM 762 C CA . ARG A 1 98 ? -6.938 -1.603 24.530 1.00 90.12 98 ARG A CA 1
ATOM 763 C C . ARG A 1 98 ? -8.076 -0.715 25.036 1.00 90.12 98 ARG A C 1
ATOM 765 O O . ARG A 1 98 ? -7.878 -0.020 26.029 1.00 90.12 98 ARG A O 1
ATOM 772 N N . LEU A 1 99 ? -9.218 -0.683 24.353 1.00 90.88 99 LEU A N 1
ATOM 773 C CA . LEU A 1 99 ? -10.402 0.006 24.859 1.00 90.88 99 LEU A CA 1
ATOM 774 C C . LEU A 1 99 ? -10.918 -0.711 26.114 1.00 90.88 99 LEU A C 1
ATOM 776 O O . LEU A 1 99 ? -10.853 -1.938 26.207 1.00 90.88 99 LEU A O 1
ATOM 780 N N . CYS A 1 100 ? -11.418 0.057 27.082 1.00 87.88 100 CYS A N 1
ATOM 781 C CA . CYS A 1 100 ? -12.194 -0.509 28.184 1.00 87.88 100 CYS A CA 1
ATOM 782 C C . CYS A 1 100 ? -13.524 -1.051 27.642 1.00 87.88 100 CYS A C 1
ATOM 784 O O . CYS A 1 100 ? -14.005 -0.567 26.621 1.00 87.88 100 CYS A O 1
ATOM 786 N N . VAL A 1 101 ? -14.122 -2.018 28.341 1.00 84.19 101 VAL A N 1
ATOM 787 C CA . VAL A 1 101 ? -15.351 -2.711 27.901 1.00 84.19 101 VAL A CA 1
ATOM 788 C C . VAL A 1 101 ? -16.497 -1.737 27.597 1.00 84.19 101 VAL A C 1
ATOM 790 O O . VAL A 1 101 ? -17.215 -1.936 26.625 1.00 84.19 101 VAL A O 1
ATOM 793 N N . ASP A 1 102 ? -16.601 -0.645 28.355 1.00 88.69 102 ASP A N 1
ATOM 794 C CA . ASP A 1 102 ? -17.690 0.334 28.223 1.00 88.69 102 ASP A CA 1
ATOM 795 C C . ASP A 1 102 ? -17.406 1.445 27.197 1.00 88.69 102 ASP A C 1
ATOM 797 O O . ASP A 1 102 ? -18.193 2.379 27.048 1.00 88.69 102 ASP A O 1
ATOM 801 N N . ARG A 1 103 ? -16.260 1.391 26.505 1.00 91.12 103 ARG A N 1
ATOM 802 C CA . ARG A 1 103 ? -15.854 2.422 25.541 1.00 91.12 103 ARG A CA 1
ATOM 803 C C . ARG A 1 103 ? -16.196 1.999 24.114 1.00 91.12 103 ARG A C 1
ATOM 805 O O . ARG A 1 103 ? -15.881 0.873 23.723 1.00 91.12 103 ARG A O 1
ATOM 812 N N . PRO A 1 104 ? -16.780 2.894 23.300 1.00 92.88 104 PRO A N 1
ATOM 813 C CA . PRO A 1 104 ? -17.170 2.546 21.944 1.00 92.88 104 PRO A CA 1
ATOM 814 C C . PRO A 1 104 ? -15.941 2.335 21.049 1.00 92.88 104 PRO A C 1
ATOM 816 O O . PRO A 1 104 ? -14.927 3.026 21.161 1.00 92.88 104 PRO A O 1
ATOM 819 N N . LEU A 1 105 ? -16.055 1.416 20.083 1.00 94.56 105 LEU A N 1
ATOM 820 C CA . LEU A 1 105 ? -15.019 1.160 19.067 1.00 94.56 105 LEU A CA 1
ATOM 821 C C . LEU A 1 105 ? -14.703 2.387 18.193 1.00 94.56 105 LEU A C 1
ATOM 823 O O . LEU A 1 105 ? -13.664 2.422 17.533 1.00 94.56 105 LEU A O 1
ATOM 827 N N . SER A 1 106 ? -15.593 3.381 18.186 1.00 95.50 106 SER A N 1
ATOM 828 C CA . SER A 1 106 ? -15.447 4.645 17.467 1.00 95.50 106 SER A CA 1
ATOM 829 C C . SER A 1 106 ? -14.553 5.670 18.158 1.00 95.50 106 SER A C 1
ATOM 831 O O . SER A 1 106 ? -14.307 6.732 17.585 1.00 95.50 106 SER A O 1
ATOM 833 N N . GLU A 1 107 ? -14.010 5.361 19.335 1.00 95.50 107 GLU A N 1
ATOM 834 C CA . GLU A 1 107 ? -13.113 6.237 20.082 1.00 95.50 107 GLU A CA 1
ATOM 835 C C . GLU A 1 107 ? -11.656 5.770 20.066 1.00 95.50 107 GLU A C 1
ATOM 837 O O . GLU A 1 107 ? -11.319 4.589 19.968 1.00 95.50 107 GLU A O 1
ATOM 842 N N . CYS A 1 108 ? -10.750 6.735 20.211 1.00 94.75 108 CYS A N 1
ATOM 843 C CA . CYS A 1 108 ? -9.346 6.458 20.457 1.00 94.75 108 CYS A CA 1
ATOM 844 C C . CYS A 1 108 ? -9.148 5.821 21.840 1.00 94.75 108 CYS A C 1
ATOM 846 O O . CYS A 1 108 ? -9.529 6.401 22.859 1.00 94.75 108 CYS A O 1
ATOM 848 N N . HIS A 1 109 ? -8.440 4.688 21.899 1.00 92.88 109 HIS A N 1
ATOM 849 C CA . HIS A 1 109 ? -8.148 4.006 23.165 1.00 92.88 109 HIS A CA 1
ATOM 850 C C . HIS A 1 109 ? -7.341 4.874 24.141 1.00 92.88 109 HIS A C 1
ATOM 852 O O . HIS A 1 109 ? -7.499 4.726 25.350 1.00 92.88 109 HIS A O 1
ATOM 858 N N . GLN A 1 110 ? -6.503 5.780 23.622 1.00 92.44 110 GLN A N 1
ATOM 859 C CA . GLN A 1 110 ? -5.601 6.614 24.417 1.00 92.44 110 GLN A CA 1
ATOM 860 C C . GLN A 1 110 ? -6.272 7.898 24.924 1.00 92.44 110 GLN A C 1
ATOM 862 O O . GLN A 1 110 ? -6.259 8.152 26.122 1.00 92.44 110 GLN A O 1
ATOM 867 N N . CYS A 1 111 ? -6.830 8.725 24.034 1.00 93.62 111 CYS A N 1
ATOM 868 C CA . CYS A 1 111 ? -7.360 10.047 24.404 1.00 93.62 111 CYS A CA 1
ATOM 869 C C . CYS A 1 111 ? -8.893 10.124 24.445 1.00 93.62 111 CYS A C 1
ATOM 871 O O . CYS A 1 111 ? -9.430 11.161 24.819 1.00 93.62 111 CYS A O 1
ATOM 873 N N . GLY A 1 112 ? -9.606 9.071 24.031 1.00 94.31 112 GLY A N 1
ATOM 874 C CA . GLY A 1 112 ? -11.072 9.053 23.981 1.00 94.31 112 GLY A CA 1
ATOM 875 C C . GLY A 1 112 ? -11.708 9.906 22.888 1.00 94.31 112 GLY A C 1
ATOM 876 O O . GLY A 1 112 ? -12.925 9.953 22.794 1.00 94.31 112 GLY A O 1
ATOM 877 N N . GLN A 1 113 ? -10.927 10.594 22.051 1.00 95.75 113 GLN A N 1
ATOM 878 C CA . GLN A 1 113 ? -11.513 11.393 20.977 1.00 95.75 113 GLN A CA 1
ATOM 879 C C . GLN A 1 113 ? -12.114 10.496 19.884 1.00 95.75 113 GLN A C 1
ATOM 881 O O . GLN A 1 113 ? -11.498 9.476 19.543 1.00 95.75 113 GLN A O 1
ATOM 886 N N . PRO A 1 114 ? -13.265 10.879 19.297 1.00 95.50 114 PRO A N 1
ATOM 887 C CA . PRO A 1 114 ? -13.888 10.120 18.220 1.00 95.50 114 PRO A CA 1
ATOM 888 C C . PRO A 1 114 ? -12.980 10.015 16.990 1.00 95.50 114 PRO A C 1
ATOM 890 O O . PRO A 1 114 ? -12.480 11.019 16.481 1.00 95.50 114 PRO A O 1
ATOM 893 N N . LEU A 1 115 ? -12.809 8.799 16.477 1.00 95.50 115 LEU A N 1
ATOM 894 C CA . LEU A 1 115 ? -12.000 8.499 15.294 1.00 95.50 115 LEU A CA 1
ATOM 895 C C . LEU A 1 115 ? -12.644 9.019 14.000 1.00 95.50 115 LEU A C 1
ATOM 897 O O . LEU A 1 115 ? -11.936 9.381 13.065 1.00 95.50 115 LEU A O 1
ATOM 901 N N . GLY A 1 116 ? -13.976 9.131 13.970 1.00 93.19 116 GLY A N 1
ATOM 902 C CA . GLY A 1 116 ? -14.732 9.659 12.829 1.00 93.19 116 GLY A CA 1
ATOM 903 C C . GLY A 1 116 ? -14.563 11.164 12.575 1.00 93.19 116 GLY A C 1
ATOM 904 O O . GLY A 1 116 ? -15.044 11.655 11.563 1.00 93.19 116 GLY A O 1
ATOM 905 N N . LYS A 1 117 ? -13.880 11.908 13.461 1.00 90.38 117 LYS A N 1
ATOM 906 C CA . LYS A 1 117 ? -13.555 13.336 13.254 1.00 90.38 117 LYS A CA 1
ATOM 907 C C . LYS A 1 117 ? -12.380 13.564 12.298 1.00 90.38 117 LYS A C 1
ATOM 909 O O . LYS A 1 117 ? -12.048 14.712 12.013 1.00 90.38 117 LYS A O 1
ATOM 914 N N . ALA A 1 118 ? -11.699 12.503 11.871 1.00 90.62 118 ALA A N 1
ATOM 915 C CA . ALA A 1 118 ? -10.595 12.632 10.935 1.00 90.62 118 ALA A CA 1
ATOM 916 C C . ALA A 1 118 ? -11.063 13.221 9.595 1.00 90.62 118 ALA A C 1
ATOM 918 O O . ALA A 1 118 ? -12.185 12.972 9.157 1.00 90.62 118 ALA A O 1
ATOM 919 N N . ALA A 1 119 ? -10.188 13.997 8.951 1.00 89.88 119 ALA A N 1
ATOM 920 C CA . ALA A 1 119 ? -10.473 14.575 7.646 1.00 89.88 119 ALA A CA 1
ATOM 921 C C . ALA A 1 119 ? -10.743 13.475 6.608 1.00 89.88 119 ALA A C 1
ATOM 923 O O . ALA A 1 119 ? -10.063 12.447 6.580 1.00 89.88 119 ALA A O 1
ATOM 924 N N . LEU A 1 120 ? -11.730 13.715 5.745 1.00 93.25 120 LEU A N 1
ATOM 925 C CA . LEU A 1 120 ? -12.066 12.814 4.650 1.00 93.25 120 LEU A CA 1
ATOM 926 C C . LEU A 1 120 ? -11.143 13.127 3.473 1.00 93.25 120 LEU A C 1
ATOM 928 O O . LEU A 1 120 ? -11.335 14.112 2.763 1.00 93.25 120 LEU A O 1
ATOM 932 N N . THR A 1 121 ? -10.102 12.319 3.303 1.00 95.00 121 THR A N 1
ATOM 933 C CA . THR A 1 121 ? -9.148 12.470 2.199 1.00 95.00 121 THR A CA 1
ATOM 934 C C . THR A 1 121 ? -9.537 11.533 1.055 1.00 95.00 121 THR A C 1
ATOM 936 O O . THR A 1 121 ? -9.716 10.338 1.308 1.00 95.00 121 THR A O 1
ATOM 939 N N . PRO A 1 122 ? -9.664 12.024 -0.192 1.00 95.75 122 PRO A N 1
ATOM 940 C CA . PRO A 1 122 ? -9.928 11.157 -1.334 1.00 95.75 122 PRO A CA 1
ATOM 941 C C . PRO A 1 122 ? -8.761 10.177 -1.560 1.00 95.75 122 PRO A C 1
ATOM 943 O O . PRO A 1 122 ? -7.618 10.470 -1.194 1.00 95.75 122 PRO A O 1
ATOM 946 N N . PRO A 1 123 ? -9.022 8.995 -2.132 1.00 95.88 123 PRO A N 1
ATOM 947 C CA . PRO A 1 123 ? -7.996 8.014 -2.420 1.00 95.88 123 PRO A CA 1
ATOM 948 C C . PRO A 1 123 ? -7.210 8.429 -3.663 1.00 95.88 123 PRO A C 1
ATOM 950 O O . PRO A 1 123 ? -7.704 9.153 -4.525 1.00 95.88 123 PRO A O 1
ATOM 953 N N . VAL A 1 124 ? -6.001 7.891 -3.799 1.00 95.94 124 VAL A N 1
ATOM 954 C CA . VAL A 1 124 ? -5.318 7.868 -5.095 1.00 95.94 124 VAL A CA 1
ATOM 955 C C . VAL A 1 124 ? -6.047 6.847 -5.973 1.00 95.94 124 VAL A C 1
ATOM 957 O O . VAL A 1 124 ? -6.039 5.658 -5.652 1.00 95.94 124 VAL A O 1
ATOM 960 N N . GLU A 1 125 ? -6.686 7.283 -7.060 1.00 96.12 125 GLU A N 1
ATOM 961 C CA . GLU A 1 125 ? -7.554 6.422 -7.886 1.00 96.12 125 GLU A CA 1
ATOM 962 C C . GLU A 1 125 ? -6.833 5.180 -8.428 1.00 96.12 125 GLU A C 1
ATOM 964 O O . GLU A 1 125 ? -7.347 4.062 -8.336 1.00 96.12 125 GLU A O 1
ATOM 969 N N . ALA A 1 126 ? -5.602 5.344 -8.920 1.00 97.25 126 ALA A N 1
ATOM 970 C CA . ALA A 1 126 ? -4.785 4.225 -9.390 1.00 97.25 126 ALA A CA 1
ATOM 971 C C . ALA A 1 126 ? -4.474 3.221 -8.264 1.00 97.25 126 ALA A C 1
ATOM 973 O O . ALA A 1 126 ? -4.433 2.016 -8.500 1.00 97.25 126 ALA A O 1
ATOM 974 N N . ALA A 1 127 ? -4.311 3.692 -7.024 1.00 98.19 127 ALA A N 1
ATOM 975 C CA . ALA A 1 127 ? -4.075 2.827 -5.871 1.00 98.19 127 ALA A CA 1
ATOM 976 C C . ALA A 1 127 ? -5.343 2.074 -5.450 1.00 98.19 127 ALA A C 1
ATOM 978 O O . ALA A 1 127 ? -5.266 0.904 -5.084 1.00 98.19 127 ALA A O 1
ATOM 979 N N . LEU A 1 128 ? -6.512 2.719 -5.532 1.00 97.88 128 LEU A N 1
ATOM 980 C CA . LEU A 1 128 ? -7.793 2.046 -5.318 1.00 97.88 128 LEU A CA 1
ATOM 981 C C . LEU A 1 128 ? -8.031 0.978 -6.395 1.00 97.88 128 LEU A C 1
ATOM 983 O O . LEU A 1 128 ? -8.442 -0.133 -6.076 1.00 97.88 128 LEU A O 1
ATOM 987 N N . THR A 1 129 ? -7.683 1.276 -7.649 1.00 98.06 129 THR A N 1
ATOM 988 C CA . THR A 1 129 ? -7.754 0.309 -8.755 1.00 98.06 129 THR A CA 1
ATOM 989 C C . THR A 1 129 ? -6.819 -0.877 -8.514 1.00 98.06 129 THR A C 1
ATOM 991 O O . THR A 1 129 ? -7.252 -2.024 -8.625 1.00 98.06 129 THR A O 1
ATOM 994 N N . PHE A 1 130 ? -5.572 -0.622 -8.096 1.00 98.38 130 PHE A N 1
ATOM 995 C CA . PHE A 1 130 ? -4.643 -1.667 -7.657 1.00 98.38 130 PHE A CA 1
ATOM 996 C C . PHE A 1 130 ? -5.255 -2.526 -6.547 1.00 98.38 130 PHE A C 1
ATOM 998 O O . PHE A 1 130 ? -5.189 -3.751 -6.607 1.00 98.38 130 PHE A O 1
ATOM 1005 N N . GLN A 1 131 ? -5.849 -1.893 -5.530 1.00 98.00 131 GLN A N 1
ATOM 1006 C CA . GLN A 1 131 ? -6.442 -2.578 -4.383 1.00 98.00 131 GLN A CA 1
ATOM 1007 C C . GLN A 1 131 ? -7.571 -3.516 -4.820 1.00 98.00 131 GLN A C 1
ATOM 1009 O O . GLN A 1 131 ? -7.549 -4.699 -4.483 1.00 98.00 131 GLN A O 1
ATOM 1014 N N . THR A 1 132 ? -8.517 -3.012 -5.616 1.00 97.06 132 THR A N 1
ATOM 1015 C CA . THR A 1 132 ? -9.628 -3.804 -6.155 1.00 97.06 132 THR A CA 1
ATOM 1016 C C . THR A 1 132 ? -9.127 -4.945 -7.037 1.00 97.06 132 THR A C 1
ATOM 1018 O O . THR A 1 132 ? -9.602 -6.077 -6.907 1.00 97.06 132 THR A O 1
ATOM 1021 N N . PHE A 1 133 ? -8.135 -4.683 -7.895 1.00 97.50 133 PHE A N 1
ATOM 1022 C CA . PHE A 1 133 ? -7.535 -5.722 -8.723 1.00 97.50 133 PHE A CA 1
ATOM 1023 C C . PHE A 1 133 ? -6.892 -6.807 -7.857 1.00 97.50 133 PHE A C 1
ATOM 1025 O O . PHE A 1 133 ? -7.226 -7.975 -8.024 1.00 97.50 133 PHE A O 1
ATOM 1032 N N . ALA A 1 134 ? -6.045 -6.443 -6.891 1.00 97.00 134 ALA A N 1
ATOM 1033 C CA . ALA A 1 134 ? -5.372 -7.386 -6.001 1.00 97.00 134 ALA A CA 1
ATOM 1034 C C . ALA A 1 134 ? -6.365 -8.250 -5.201 1.00 97.00 134 ALA A C 1
ATOM 1036 O O . ALA A 1 134 ? -6.170 -9.462 -5.070 1.00 97.00 134 ALA A O 1
ATOM 1037 N N . ASP A 1 135 ? -7.462 -7.661 -4.717 1.00 95.12 135 ASP A N 1
ATOM 1038 C CA . ASP A 1 135 ? -8.504 -8.400 -4.002 1.00 95.12 135 ASP A CA 1
ATOM 1039 C C . ASP A 1 135 ? -9.170 -9.453 -4.908 1.00 95.12 135 ASP A C 1
ATOM 1041 O O . ASP A 1 135 ? -9.331 -10.608 -4.497 1.00 95.12 135 ASP A O 1
ATOM 1045 N N . SER A 1 136 ? -9.473 -9.102 -6.164 1.00 94.38 136 SER A N 1
ATOM 1046 C CA . SER A 1 136 ? -10.044 -10.030 -7.156 1.00 94.38 136 SER A CA 1
ATOM 1047 C C . SER A 1 136 ? -9.039 -11.077 -7.667 1.00 94.38 136 SER A C 1
ATOM 1049 O O . SER A 1 136 ? -9.376 -12.253 -7.830 1.00 94.38 136 SER A O 1
ATOM 1051 N N . ALA A 1 137 ? -7.776 -10.684 -7.846 1.00 93.69 137 ALA A N 1
ATOM 1052 C CA . ALA A 1 137 ? -6.673 -11.537 -8.281 1.00 93.69 137 ALA A CA 1
ATOM 1053 C C . ALA A 1 137 ? -6.364 -12.625 -7.251 1.00 93.69 137 ALA A C 1
ATOM 1055 O O . ALA A 1 137 ? -5.912 -13.708 -7.602 1.00 93.69 137 ALA A O 1
ATOM 1056 N N . SER A 1 138 ? 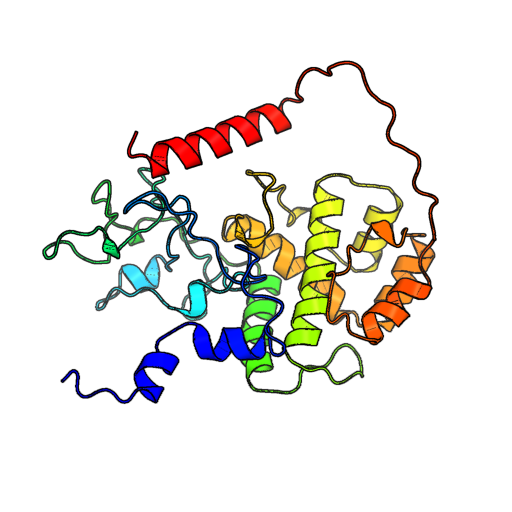-6.668 -12.383 -5.972 1.00 87.88 138 SER A N 1
ATOM 1057 C CA . SER A 1 138 ? -6.518 -13.401 -4.932 1.00 87.88 138 SER A CA 1
ATOM 1058 C C . SER A 1 138 ? -7.414 -14.629 -5.150 1.00 87.88 138 SER A C 1
ATOM 1060 O O . SER A 1 138 ? -7.160 -15.677 -4.551 1.00 87.88 138 SER A O 1
ATOM 1062 N N . GLN A 1 139 ? -8.468 -14.507 -5.961 1.00 87.31 139 GLN A N 1
ATOM 1063 C CA . GLN A 1 139 ? -9.461 -15.551 -6.239 1.00 87.31 139 GLN A CA 1
ATOM 1064 C C . GLN A 1 139 ? -9.467 -15.986 -7.712 1.00 87.31 139 GLN A C 1
ATOM 1066 O O . GLN A 1 139 ? -10.295 -16.802 -8.106 1.00 87.31 139 GLN A O 1
ATOM 1071 N N . SER A 1 140 ? -8.567 -15.441 -8.531 1.00 90.69 140 SER A N 1
ATOM 1072 C CA . SER A 1 140 ? -8.519 -15.668 -9.975 1.00 90.69 140 SER A CA 1
ATOM 107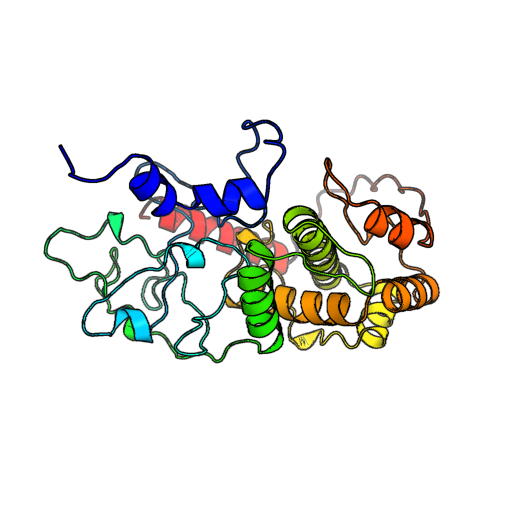3 C C . SER A 1 140 ? -7.073 -15.806 -10.461 1.00 90.69 140 SER A C 1
ATOM 1075 O O . SER A 1 140 ? -6.137 -15.820 -9.664 1.00 90.69 140 SER A O 1
ATOM 1077 N N . MET A 1 141 ? -6.890 -15.969 -11.772 1.00 92.19 141 MET A N 1
ATOM 1078 C CA . MET A 1 141 ? -5.574 -16.015 -12.406 1.00 92.19 141 MET A CA 1
ATOM 1079 C C . MET A 1 141 ? -5.269 -14.641 -13.017 1.00 92.19 141 MET A C 1
ATOM 1081 O O . MET A 1 141 ? -5.795 -14.338 -14.091 1.00 92.19 141 MET A O 1
ATOM 1085 N N . PRO A 1 142 ? -4.490 -13.778 -12.339 1.00 94.75 142 PRO A N 1
ATOM 1086 C CA . PRO A 1 142 ? -4.102 -12.495 -12.904 1.00 94.75 142 PRO A CA 1
ATOM 1087 C C . PRO A 1 142 ? -3.167 -12.670 -14.102 1.00 94.75 142 PRO A C 1
ATOM 1089 O O . PRO A 1 142 ? -2.465 -13.671 -14.240 1.00 94.75 142 PRO A O 1
ATOM 1092 N N . PHE A 1 143 ? -3.119 -11.637 -14.937 1.00 94.44 143 PHE A N 1
ATOM 1093 C CA . PHE A 1 143 ? -2.200 -11.544 -16.064 1.00 94.44 143 PHE A CA 1
ATOM 1094 C C . PHE A 1 143 ? -1.252 -10.365 -15.872 1.00 94.44 143 PHE A C 1
ATOM 1096 O O . PHE A 1 143 ? -1.609 -9.357 -15.258 1.00 94.44 143 PHE A O 1
ATOM 1103 N N . TYR A 1 144 ? -0.053 -10.480 -16.434 1.00 94.69 144 TYR A N 1
ATOM 1104 C CA . TYR A 1 144 ? 0.828 -9.345 -16.675 1.00 94.69 144 TYR A CA 1
ATOM 1105 C C . TYR A 1 144 ? 1.219 -9.330 -18.153 1.00 94.69 144 TYR A C 1
ATOM 1107 O O . TYR A 1 144 ? 1.879 -10.246 -18.646 1.00 94.69 144 TYR A O 1
ATOM 1115 N N . GLY A 1 145 ? 0.717 -8.333 -18.887 1.00 92.31 145 GLY A N 1
ATOM 1116 C CA . GLY A 1 145 ? 0.651 -8.416 -20.344 1.00 92.31 145 GLY A CA 1
ATOM 1117 C C . GLY A 1 145 ? -0.173 -9.635 -20.764 1.00 92.31 145 GLY A C 1
ATOM 1118 O O . GLY A 1 145 ? -1.329 -9.779 -20.371 1.00 92.31 145 GLY A O 1
ATOM 1119 N N . ARG A 1 146 ? 0.438 -10.541 -21.531 1.00 93.00 146 ARG A N 1
ATOM 1120 C CA . ARG A 1 146 ? -0.190 -11.801 -21.977 1.00 93.00 146 ARG A CA 1
ATOM 1121 C C . ARG A 1 146 ? 0.173 -13.015 -21.119 1.00 93.00 146 ARG A C 1
ATOM 1123 O O . ARG A 1 146 ? -0.280 -14.117 -21.416 1.00 93.00 146 ARG A O 1
ATOM 1130 N N . VAL A 1 147 ? 0.991 -12.837 -20.082 1.00 94.19 147 VAL A N 1
ATOM 1131 C CA . VAL A 1 147 ? 1.500 -13.945 -19.267 1.00 94.19 147 VAL A CA 1
ATOM 1132 C C . VAL A 1 147 ? 0.552 -14.207 -18.093 1.00 94.19 147 VAL A C 1
ATOM 1134 O O . VAL A 1 147 ? 0.358 -13.300 -17.278 1.00 94.19 147 VAL A O 1
ATOM 1137 N N . PRO A 1 148 ? -0.045 -15.411 -17.984 1.00 96.00 148 PRO A N 1
ATOM 1138 C CA . PRO A 1 148 ? -0.820 -15.794 -16.811 1.00 96.00 148 PRO A CA 1
ATOM 1139 C C . PRO A 1 148 ? 0.108 -16.014 -15.615 1.00 96.00 148 PRO A C 1
ATOM 1141 O O . PRO A 1 148 ? 1.184 -16.595 -15.757 1.00 96.00 148 PRO A O 1
ATOM 1144 N N . LEU A 1 149 ? -0.313 -15.569 -14.434 1.00 95.50 149 LEU A N 1
ATOM 1145 C CA . LEU A 1 149 ? 0.476 -15.640 -13.207 1.00 95.50 149 LEU A CA 1
ATOM 1146 C C . LEU A 1 149 ? -0.357 -16.165 -12.041 1.00 95.50 149 LEU A C 1
ATOM 1148 O O . LEU A 1 149 ? -1.562 -15.929 -11.948 1.00 95.50 149 LEU A O 1
ATOM 1152 N N . GLY A 1 150 ? 0.303 -16.823 -11.091 1.00 94.19 150 GLY A N 1
ATOM 1153 C CA . GLY A 1 150 ? -0.258 -17.030 -9.763 1.00 94.19 150 GLY A CA 1
ATOM 1154 C C . GLY A 1 150 ? -0.345 -15.713 -8.984 1.00 94.19 150 GLY A C 1
ATOM 1155 O O . GLY A 1 150 ? 0.447 -14.789 -9.184 1.00 94.19 150 GLY A O 1
ATOM 1156 N N . PHE A 1 151 ? -1.270 -15.628 -8.022 1.00 94.75 151 PHE A N 1
ATOM 1157 C CA . PHE A 1 151 ? -1.431 -14.428 -7.190 1.00 94.75 151 PHE A CA 1
ATOM 1158 C C . PHE A 1 151 ? -0.131 -14.010 -6.477 1.00 94.75 151 PHE A C 1
ATOM 1160 O O . PHE A 1 151 ? 0.213 -12.829 -6.461 1.00 94.75 151 PHE A O 1
ATOM 1167 N N . SER A 1 152 ? 0.636 -14.964 -5.937 1.00 93.62 152 SER A N 1
ATOM 1168 C CA . SER A 1 152 ? 1.929 -14.682 -5.296 1.00 93.62 152 SER A CA 1
ATOM 1169 C C . SER A 1 152 ? 2.968 -14.108 -6.262 1.00 93.62 152 SER A C 1
ATOM 1171 O O . SER A 1 152 ? 3.768 -13.263 -5.870 1.00 93.62 152 SER A O 1
ATOM 1173 N N . GLU A 1 153 ? 2.960 -14.548 -7.521 1.00 94.56 153 GLU A N 1
ATOM 1174 C CA . GLU A 1 153 ? 3.896 -14.093 -8.554 1.00 94.56 153 GLU A CA 1
ATOM 1175 C C . GLU A 1 153 ? 3.554 -12.673 -9.004 1.00 94.56 153 GLU A C 1
ATOM 1177 O O . GLU A 1 153 ? 4.428 -11.808 -9.058 1.00 94.56 153 GLU A O 1
ATOM 1182 N N . TRP A 1 154 ? 2.266 -12.396 -9.221 1.00 96.50 154 TRP A N 1
ATOM 1183 C CA . TRP A 1 154 ? 1.789 -11.047 -9.517 1.00 96.50 154 TRP A CA 1
ATOM 1184 C C . TRP A 1 154 ? 2.117 -10.068 -8.377 1.00 96.50 154 TRP A C 1
ATOM 1186 O O . TRP A 1 154 ? 2.662 -8.987 -8.607 1.00 96.50 154 TRP A O 1
ATOM 1196 N N . MET A 1 155 ? 1.901 -10.482 -7.124 1.00 96.19 155 MET A N 1
ATOM 1197 C CA . MET A 1 155 ? 2.270 -9.695 -5.940 1.00 96.19 155 MET A CA 1
ATOM 1198 C C . MET A 1 155 ? 3.791 -9.549 -5.760 1.00 96.19 155 MET A C 1
ATOM 1200 O O . MET A 1 155 ? 4.249 -8.581 -5.146 1.00 96.19 155 MET A O 1
ATOM 1204 N N . CYS A 1 156 ? 4.592 -10.477 -6.290 1.00 95.25 156 CYS A N 1
ATOM 1205 C CA . CYS A 1 156 ? 6.047 -10.348 -6.352 1.00 95.25 156 CYS A CA 1
ATOM 1206 C C . CYS A 1 156 ? 6.462 -9.257 -7.351 1.00 95.25 156 CYS A C 1
ATOM 1208 O O . CYS A 1 156 ? 7.289 -8.410 -7.018 1.00 95.25 156 CYS A O 1
ATOM 1210 N N . ILE A 1 157 ? 5.854 -9.218 -8.538 1.00 96.38 157 ILE A N 1
ATOM 1211 C CA . ILE A 1 157 ? 6.098 -8.160 -9.534 1.00 96.38 157 ILE A CA 1
ATOM 1212 C C . ILE A 1 157 ? 5.728 -6.797 -8.956 1.00 96.38 157 ILE A C 1
ATOM 1214 O O . ILE A 1 157 ? 6.558 -5.889 -8.946 1.00 96.38 157 ILE A O 1
ATOM 1218 N N . ALA A 1 158 ? 4.530 -6.677 -8.375 1.00 97.25 158 ALA A N 1
ATOM 1219 C CA . ALA A 1 158 ? 4.091 -5.447 -7.722 1.00 97.25 158 ALA A CA 1
ATOM 1220 C C . ALA A 1 158 ? 5.081 -4.977 -6.647 1.00 97.25 158 ALA A C 1
ATOM 1222 O O . ALA A 1 158 ? 5.351 -3.783 -6.518 1.00 97.25 158 ALA A O 1
ATOM 1223 N N . ARG A 1 159 ? 5.674 -5.915 -5.895 1.00 95.88 159 ARG A N 1
ATOM 1224 C CA . ARG A 1 159 ? 6.669 -5.596 -4.868 1.00 95.88 159 ARG A CA 1
ATOM 1225 C C . ARG A 1 159 ? 7.918 -4.986 -5.486 1.00 95.88 159 ARG A C 1
ATOM 1227 O O . ARG A 1 159 ? 8.402 -3.984 -4.970 1.00 95.88 159 ARG A O 1
ATOM 1234 N N . VAL A 1 160 ? 8.427 -5.578 -6.562 1.00 96.12 160 VAL A N 1
ATOM 1235 C CA . VAL A 1 160 ? 9.610 -5.069 -7.266 1.00 96.12 160 VAL A CA 1
ATOM 1236 C C . VAL A 1 160 ? 9.362 -3.644 -7.767 1.00 96.12 160 VAL A C 1
ATOM 1238 O O . VAL A 1 160 ? 10.209 -2.779 -7.550 1.00 96.12 160 VAL A O 1
ATOM 1241 N N . MET A 1 161 ? 8.177 -3.363 -8.323 1.00 97.44 161 MET A N 1
ATOM 1242 C CA . MET A 1 161 ? 7.820 -2.016 -8.793 1.00 97.44 161 MET A CA 1
ATOM 1243 C C . MET A 1 161 ? 7.712 -1.006 -7.647 1.00 97.44 161 MET A C 1
ATOM 1245 O O . MET A 1 161 ? 8.273 0.085 -7.730 1.00 97.44 161 MET A O 1
ATOM 1249 N N . VAL A 1 162 ? 7.069 -1.379 -6.537 1.00 97.19 162 VAL A N 1
ATOM 1250 C CA . VAL A 1 162 ? 7.022 -0.539 -5.328 1.00 97.19 162 VAL A CA 1
ATOM 1251 C C . VAL A 1 162 ? 8.432 -0.254 -4.805 1.00 97.19 162 VAL A C 1
ATOM 1253 O O . VAL A 1 162 ? 8.747 0.888 -4.482 1.00 97.19 162 VAL A O 1
ATOM 1256 N N . SER A 1 163 ? 9.302 -1.264 -4.740 1.00 95.00 163 SER A N 1
ATOM 1257 C CA . SER A 1 163 ? 10.674 -1.093 -4.255 1.00 95.00 163 SER A CA 1
ATOM 1258 C C . SER A 1 163 ? 11.534 -0.239 -5.185 1.00 95.00 163 SER A C 1
ATOM 1260 O O . SER A 1 163 ? 12.329 0.555 -4.687 1.00 95.00 163 SER A O 1
ATOM 1262 N N . PHE A 1 164 ? 11.352 -0.343 -6.504 1.00 95.75 164 PHE A N 1
ATOM 1263 C CA . PHE A 1 164 ? 11.952 0.584 -7.462 1.00 95.75 164 PHE A CA 1
ATOM 1264 C C . PHE A 1 164 ? 11.510 2.022 -7.174 1.00 95.75 164 PHE A C 1
ATOM 1266 O O . PHE A 1 164 ? 12.355 2.889 -6.970 1.00 95.75 164 PHE A O 1
ATOM 1273 N N . LEU A 1 165 ? 10.204 2.275 -7.051 1.00 96.81 165 LEU A N 1
ATOM 1274 C CA . LEU A 1 165 ? 9.676 3.615 -6.776 1.00 96.81 165 LEU A CA 1
ATOM 1275 C C . LEU A 1 165 ? 10.189 4.177 -5.441 1.00 96.81 165 LEU A C 1
ATOM 1277 O O . LEU A 1 165 ? 10.584 5.340 -5.379 1.00 96.81 165 LEU A O 1
ATOM 1281 N N . GLU A 1 166 ? 10.289 3.351 -4.393 1.00 94.19 166 GLU A N 1
ATOM 1282 C CA . GLU A 1 166 ? 10.928 3.751 -3.133 1.00 94.19 166 GLU A CA 1
ATOM 1283 C C . GLU A 1 166 ? 12.393 4.176 -3.328 1.00 94.19 166 GLU A C 1
ATOM 1285 O O . GLU A 1 166 ? 12.858 5.102 -2.655 1.00 94.19 166 GLU A O 1
ATOM 1290 N N . GLN A 1 167 ? 13.136 3.508 -4.218 1.00 91.88 167 GLN A N 1
ATOM 1291 C CA . GLN A 1 167 ? 14.503 3.897 -4.560 1.00 91.88 167 GLN A CA 1
ATOM 1292 C C . GLN A 1 167 ? 14.538 5.203 -5.351 1.00 91.88 167 GLN A C 1
ATOM 1294 O O . GLN A 1 167 ? 15.335 6.066 -4.992 1.00 91.88 167 GLN A O 1
ATOM 1299 N N . VAL A 1 168 ? 13.658 5.397 -6.341 1.00 93.38 168 VAL A N 1
ATOM 1300 C CA . VAL A 1 168 ? 13.549 6.659 -7.101 1.00 93.38 168 VAL A CA 1
ATOM 1301 C C . VAL A 1 168 ? 13.321 7.834 -6.150 1.00 93.38 168 VAL A C 1
ATOM 1303 O O . VAL A 1 168 ? 14.003 8.850 -6.250 1.00 93.38 168 VAL A O 1
ATOM 1306 N N . THR A 1 169 ? 12.433 7.687 -5.163 1.00 91.75 169 THR A N 1
ATOM 1307 C CA . THR A 1 169 ? 12.165 8.754 -4.187 1.00 91.75 169 THR A CA 1
ATOM 1308 C C . THR A 1 169 ? 13.364 9.054 -3.278 1.00 91.75 169 THR A C 1
ATOM 1310 O O . THR A 1 169 ? 13.517 10.177 -2.800 1.00 91.75 169 THR A O 1
ATOM 1313 N N . ARG A 1 170 ? 14.220 8.064 -2.992 1.00 87.81 170 ARG A N 1
ATOM 1314 C CA . ARG A 1 170 ? 15.383 8.229 -2.096 1.00 87.81 170 ARG A CA 1
ATOM 1315 C C . ARG A 1 170 ? 16.636 8.695 -2.832 1.00 87.81 170 ARG A C 1
ATOM 1317 O O . ARG A 1 170 ? 17.412 9.473 -2.280 1.00 87.81 170 ARG A O 1
ATOM 1324 N N . HIS A 1 171 ? 16.844 8.181 -4.036 1.00 88.81 171 HIS A N 1
ATOM 1325 C CA . HIS A 1 171 ? 18.057 8.315 -4.831 1.00 88.81 171 HIS A CA 1
ATOM 1326 C C . HIS A 1 171 ? 17.684 8.506 -6.307 1.00 88.81 171 HIS A C 1
ATOM 1328 O O . HIS A 1 171 ? 17.918 7.609 -7.121 1.00 88.81 171 HIS A O 1
ATOM 1334 N N . PRO A 1 172 ? 17.088 9.658 -6.663 1.00 91.62 172 PRO A N 1
ATOM 1335 C CA . PRO A 1 172 ? 16.731 9.935 -8.043 1.00 91.62 172 PRO A CA 1
ATOM 1336 C C . PRO A 1 172 ? 17.981 9.970 -8.925 1.00 91.62 172 PRO A C 1
ATOM 1338 O O . PRO A 1 172 ? 19.038 10.476 -8.542 1.00 91.62 172 PRO A O 1
ATOM 1341 N N . SER A 1 173 ? 17.843 9.438 -10.132 1.00 93.69 173 SER A N 1
ATOM 1342 C CA . SER A 1 173 ? 18.853 9.453 -11.186 1.00 93.69 173 SER A CA 1
ATOM 1343 C C . SER A 1 173 ? 18.220 9.899 -12.502 1.00 93.69 173 SER A C 1
ATOM 1345 O O . SER A 1 173 ? 17.006 9.779 -12.680 1.00 93.69 173 SER A O 1
ATOM 1347 N N . ALA A 1 174 ? 19.030 10.374 -13.451 1.00 94.94 174 ALA A N 1
ATOM 1348 C CA . ALA A 1 174 ? 18.531 10.735 -14.779 1.00 94.94 174 ALA A CA 1
ATOM 1349 C C . ALA A 1 174 ? 17.799 9.557 -15.452 1.00 94.94 174 ALA A C 1
ATOM 1351 O O . ALA A 1 174 ? 16.696 9.736 -15.956 1.00 94.94 174 ALA A O 1
ATOM 1352 N N . GLY A 1 175 ? 18.355 8.341 -15.367 1.00 95.38 175 GLY A N 1
ATOM 1353 C CA . GLY A 1 175 ? 17.725 7.134 -15.911 1.00 95.38 175 GLY A CA 1
ATOM 1354 C C . GLY A 1 175 ? 16.383 6.817 -15.250 1.00 95.38 175 GLY A C 1
ATOM 1355 O O . GLY A 1 175 ? 15.401 6.568 -15.938 1.00 95.38 175 GLY A O 1
ATOM 1356 N N . SER A 1 176 ? 16.288 6.898 -13.917 1.00 95.44 176 SER A N 1
ATOM 1357 C CA . SER A 1 176 ? 15.004 6.662 -13.240 1.00 95.44 176 SER A CA 1
ATOM 1358 C C . SER A 1 176 ? 13.948 7.709 -13.590 1.00 95.44 176 SER A C 1
ATOM 1360 O O . SER A 1 176 ? 12.777 7.363 -13.671 1.00 95.44 176 SER A O 1
ATOM 1362 N N . HIS A 1 177 ? 14.340 8.969 -13.810 1.00 96.12 177 HIS A N 1
ATOM 1363 C CA . HIS A 1 177 ? 13.410 10.006 -14.263 1.00 96.12 177 HIS A CA 1
ATOM 1364 C C . HIS A 1 177 ? 12.907 9.735 -15.682 1.00 96.12 177 HIS A C 1
ATOM 1366 O O . HIS A 1 177 ? 11.697 9.736 -15.880 1.00 96.12 177 HIS A O 1
ATOM 1372 N N . LEU A 1 178 ? 13.811 9.426 -16.620 1.00 97.25 178 LEU A N 1
ATOM 1373 C CA . LEU A 1 178 ? 13.458 9.075 -18.000 1.00 97.25 178 LEU A CA 1
ATOM 1374 C C . LEU A 1 178 ? 12.521 7.865 -18.054 1.00 97.25 178 LEU A C 1
ATOM 1376 O O . LEU A 1 178 ? 11.510 7.897 -18.746 1.00 97.25 178 LEU A O 1
ATOM 1380 N N . PHE A 1 179 ? 12.816 6.820 -17.279 1.00 97.56 179 PHE A N 1
ATOM 1381 C CA . PHE A 1 179 ? 11.945 5.652 -17.189 1.00 97.56 179 PHE A CA 1
ATOM 1382 C C . PHE A 1 179 ? 10.564 6.009 -16.630 1.00 97.56 179 PHE A C 1
ATOM 1384 O O . PHE A 1 179 ? 9.550 5.626 -17.205 1.00 97.56 179 PHE A O 1
ATOM 1391 N N . CYS A 1 180 ? 10.502 6.748 -15.518 1.00 97.81 180 CYS A N 1
ATOM 1392 C CA . CYS A 1 180 ? 9.228 7.152 -14.926 1.00 97.81 180 CYS A CA 1
ATOM 1393 C C . CYS A 1 180 ? 8.395 8.000 -15.898 1.00 97.81 180 CYS A C 1
ATOM 1395 O O . CYS A 1 180 ? 7.202 7.746 -16.042 1.00 97.81 180 CYS A O 1
ATOM 1397 N N . GLU A 1 181 ? 9.014 8.945 -16.605 1.00 97.62 181 GLU A N 1
ATOM 1398 C CA . GLU A 1 181 ? 8.356 9.750 -17.637 1.00 97.62 181 GLU A CA 1
ATOM 1399 C C . GLU A 1 181 ? 7.820 8.873 -18.779 1.00 97.62 181 GLU A C 1
ATOM 1401 O O . GLU A 1 181 ? 6.631 8.936 -19.094 1.00 97.62 181 GLU A O 1
ATOM 1406 N N . ALA A 1 182 ? 8.651 7.978 -19.326 1.00 97.56 182 ALA A N 1
ATOM 1407 C CA . ALA A 1 182 ? 8.266 7.062 -20.400 1.00 97.56 182 ALA A CA 1
ATOM 1408 C C . ALA A 1 182 ? 7.112 6.127 -20.002 1.00 97.56 182 ALA A C 1
ATOM 1410 O O . ALA A 1 182 ? 6.268 5.795 -20.836 1.00 97.56 182 ALA A O 1
ATOM 1411 N N . MET A 1 183 ? 7.037 5.734 -18.728 1.00 97.69 183 MET A N 1
ATOM 1412 C CA . MET A 1 183 ? 5.966 4.891 -18.187 1.00 97.69 183 MET A CA 1
ATOM 1413 C C . MET A 1 183 ? 4.702 5.674 -17.803 1.00 97.69 183 MET A C 1
ATOM 1415 O O . MET A 1 183 ? 3.669 5.054 -17.553 1.00 97.69 183 MET A O 1
ATOM 1419 N N . GLY A 1 184 ? 4.746 7.010 -17.784 1.00 97.44 184 GLY A N 1
ATOM 1420 C CA . GLY A 1 184 ? 3.635 7.862 -17.345 1.00 97.44 184 GLY A CA 1
ATOM 1421 C C . GLY A 1 184 ? 3.467 7.922 -15.823 1.00 97.44 184 GLY A C 1
ATOM 1422 O O . GLY A 1 184 ? 2.364 8.150 -15.333 1.00 97.44 184 GLY A O 1
ATOM 1423 N N . VAL A 1 185 ? 4.543 7.683 -15.071 1.00 97.56 185 VAL A N 1
ATOM 1424 C CA . VAL A 1 185 ? 4.550 7.764 -13.609 1.00 97.56 185 VAL A CA 1
ATOM 1425 C C . VAL A 1 185 ? 4.516 9.224 -13.162 1.00 97.56 185 VAL A C 1
ATOM 1427 O O . VAL A 1 185 ? 5.413 10.009 -13.468 1.00 97.56 185 VAL A O 1
ATOM 1430 N N . ASP A 1 186 ? 3.523 9.567 -12.351 1.00 95.88 186 ASP A N 1
ATOM 1431 C CA . ASP A 1 186 ? 3.424 10.864 -11.693 1.00 95.88 186 ASP A CA 1
ATOM 1432 C C . ASP A 1 186 ? 4.276 10.880 -10.415 1.00 95.88 186 ASP A C 1
ATOM 1434 O O . ASP A 1 186 ? 3.870 10.427 -9.339 1.00 95.88 186 ASP A O 1
ATOM 1438 N N . LEU A 1 187 ? 5.487 11.427 -10.536 1.00 94.19 187 LEU A N 1
ATOM 1439 C CA . LEU A 1 187 ? 6.432 11.551 -9.426 1.00 94.19 187 LEU A CA 1
ATOM 1440 C C . LEU A 1 187 ? 5.922 12.455 -8.294 1.00 94.19 187 LEU A C 1
ATOM 1442 O O . LEU A 1 187 ? 6.394 12.310 -7.167 1.00 94.19 187 LEU A O 1
ATOM 1446 N N . SER A 1 188 ? 4.964 13.355 -8.550 1.00 92.38 188 SER A N 1
ATOM 1447 C CA . SER A 1 188 ? 4.405 14.231 -7.510 1.00 92.38 188 SER A CA 1
ATOM 1448 C C . SER A 1 188 ? 3.551 13.465 -6.492 1.00 92.38 188 SER A C 1
ATOM 1450 O O . SER A 1 188 ? 3.415 13.893 -5.345 1.00 92.38 188 SER A O 1
ATOM 1452 N N . GLN A 1 189 ? 3.040 12.291 -6.878 1.00 91.75 189 GLN A N 1
ATOM 1453 C CA . GLN A 1 189 ? 2.290 11.397 -5.994 1.00 91.75 189 GLN A CA 1
ATOM 1454 C C . GLN A 1 189 ? 3.194 10.532 -5.111 1.00 91.75 189 GLN A C 1
ATOM 1456 O O . GLN A 1 189 ? 2.709 9.880 -4.183 1.00 91.75 189 GLN A O 1
ATOM 1461 N N . LEU A 1 190 ? 4.505 10.504 -5.367 1.00 92.44 190 LEU A N 1
ATOM 1462 C CA . LEU A 1 190 ? 5.447 9.734 -4.566 1.00 92.44 190 LEU A CA 1
ATOM 1463 C C . LEU A 1 190 ? 5.875 10.527 -3.330 1.00 92.44 190 LEU A C 1
ATOM 1465 O O . LEU A 1 190 ? 6.422 11.624 -3.419 1.00 92.44 190 LEU A O 1
ATOM 1469 N N . GLN A 1 191 ? 5.677 9.934 -2.155 1.00 86.75 191 GLN A N 1
ATOM 1470 C CA . GLN A 1 191 ? 6.086 10.520 -0.881 1.00 86.75 191 GLN A CA 1
ATOM 1471 C C . GLN A 1 191 ? 7.275 9.755 -0.306 1.00 86.75 191 GLN A C 1
ATOM 1473 O O . GLN A 1 191 ? 7.271 8.526 -0.212 1.00 86.75 191 GLN A O 1
ATOM 1478 N N . ALA A 1 192 ? 8.307 10.486 0.121 1.00 82.94 192 ALA A N 1
ATOM 1479 C CA . ALA A 1 192 ? 9.423 9.878 0.829 1.00 82.94 192 ALA A CA 1
ATOM 1480 C C . ALA A 1 192 ? 8.931 9.289 2.154 1.00 82.94 192 ALA A C 1
ATOM 1482 O O . ALA A 1 192 ? 8.282 9.983 2.933 1.00 82.94 192 ALA A O 1
ATOM 1483 N N . SER A 1 193 ? 9.302 8.038 2.444 1.00 84.81 193 SER A N 1
ATOM 1484 C CA . SER A 1 193 ? 8.969 7.418 3.729 1.00 84.81 193 SER A CA 1
ATOM 1485 C C . SER A 1 193 ? 9.473 8.284 4.888 1.00 84.81 193 SER A C 1
ATOM 1487 O O . SER A 1 193 ? 10.686 8.450 5.083 1.00 84.81 193 SER A O 1
ATOM 1489 N N . SER A 1 194 ? 8.537 8.765 5.702 1.00 80.00 194 SER A N 1
ATOM 1490 C CA . SER A 1 194 ? 8.786 9.516 6.937 1.00 80.00 194 SER A CA 1
ATOM 1491 C C . SER A 1 194 ? 9.638 8.730 7.937 1.00 80.00 194 SER A C 1
ATOM 1493 O O . SER A 1 194 ? 10.395 9.303 8.724 1.00 80.00 194 SER A O 1
ATOM 1495 N N . LEU A 1 195 ? 9.564 7.398 7.887 1.00 82.69 195 LEU A N 1
ATOM 1496 C CA . LEU A 1 195 ? 10.306 6.505 8.769 1.00 82.69 195 LEU A CA 1
ATOM 1497 C C . LEU A 1 195 ? 11.569 5.940 8.116 1.00 82.69 195 LEU A C 1
ATOM 1499 O O . LEU A 1 195 ? 12.448 5.481 8.843 1.00 82.69 195 LEU A O 1
ATOM 1503 N N . GLY A 1 196 ? 11.698 5.932 6.788 1.00 81.62 196 GLY A N 1
ATOM 1504 C CA . GLY A 1 196 ? 12.761 5.198 6.084 1.00 81.62 196 GLY A CA 1
ATOM 1505 C C . GLY A 1 196 ? 12.784 3.704 6.439 1.00 81.62 196 GLY A C 1
ATOM 1506 O O . GLY A 1 196 ? 13.855 3.111 6.565 1.00 81.62 196 GLY A O 1
ATOM 1507 N N . LEU A 1 197 ? 11.614 3.148 6.746 1.00 85.25 197 LEU A N 1
ATOM 1508 C CA . LEU A 1 197 ? 11.383 1.729 7.017 1.00 85.25 197 LEU A CA 1
ATOM 1509 C C . LEU A 1 197 ? 10.777 1.077 5.761 1.00 85.25 197 LEU A C 1
ATOM 1511 O O . LEU A 1 197 ? 10.432 1.807 4.832 1.00 85.25 197 LEU A O 1
ATOM 1515 N N . PRO A 1 198 ? 10.660 -0.263 5.705 1.00 89.19 198 PRO A N 1
ATOM 1516 C CA . PRO A 1 198 ? 10.002 -0.933 4.584 1.00 89.19 198 PRO A CA 1
ATOM 1517 C C . PRO A 1 198 ? 8.586 -0.405 4.321 1.00 89.19 198 PRO A C 1
ATOM 1519 O O . PRO A 1 198 ? 7.916 0.040 5.256 1.00 89.19 198 PRO A O 1
ATOM 1522 N N . PHE A 1 199 ? 8.136 -0.523 3.072 1.00 93.25 199 PHE A N 1
ATOM 1523 C CA . PHE A 1 199 ? 6.823 -0.120 2.558 1.00 93.25 199 PHE A CA 1
ATOM 1524 C C . PHE A 1 199 ? 5.640 -0.299 3.533 1.00 93.25 199 PHE A C 1
ATOM 1526 O O . PHE A 1 199 ? 4.845 0.615 3.735 1.00 93.25 199 PHE A O 1
ATOM 1533 N N . GLU A 1 200 ? 5.532 -1.444 4.206 1.00 93.62 200 GLU A N 1
ATOM 1534 C CA . GLU A 1 200 ? 4.418 -1.776 5.105 1.00 93.62 200 GLU A CA 1
ATOM 1535 C C . GLU A 1 200 ? 4.379 -0.930 6.380 1.00 93.62 200 GLU A C 1
ATOM 1537 O O . GLU A 1 200 ? 3.368 -0.909 7.074 1.00 93.62 200 GLU A O 1
ATOM 1542 N N . TYR A 1 201 ? 5.467 -0.242 6.722 1.00 91.38 201 TYR A N 1
ATOM 1543 C CA . TYR A 1 201 ? 5.490 0.706 7.836 1.00 91.38 201 TYR A CA 1
ATOM 1544 C C . TYR A 1 201 ? 4.992 2.097 7.446 1.00 91.38 201 TYR A C 1
ATOM 1546 O O . TYR A 1 201 ? 4.794 2.914 8.349 1.00 91.38 201 TYR A O 1
ATOM 1554 N N . GLY A 1 202 ? 4.843 2.377 6.149 1.00 91.94 202 GLY A N 1
ATOM 1555 C CA . GLY A 1 202 ? 4.329 3.654 5.671 1.00 91.94 202 GLY A CA 1
ATOM 1556 C C . GLY A 1 202 ? 2.881 3.870 6.099 1.00 91.94 202 GLY A C 1
ATOM 1557 O O . GLY A 1 202 ? 2.167 2.911 6.381 1.00 91.94 202 GLY A O 1
ATOM 1558 N N . THR A 1 203 ? 2.442 5.119 6.149 1.00 93.12 203 THR A N 1
ATOM 1559 C CA . THR A 1 203 ? 1.036 5.500 6.338 1.00 93.12 203 THR A CA 1
ATOM 1560 C C . THR A 1 203 ? 0.195 5.110 5.114 1.00 93.12 203 THR A C 1
ATOM 1562 O O . THR A 1 203 ? 0.750 4.852 4.042 1.00 93.12 203 THR A O 1
ATOM 1565 N N . PRO A 1 204 ? -1.146 5.084 5.216 1.00 95.62 204 PRO A N 1
ATOM 1566 C CA . PRO A 1 204 ? -2.019 4.893 4.057 1.00 95.62 204 PRO A CA 1
ATOM 1567 C C . PRO A 1 204 ? -1.689 5.816 2.878 1.00 95.62 204 PRO A C 1
ATOM 1569 O O . PRO A 1 204 ? -1.639 5.337 1.751 1.00 95.62 204 PRO A O 1
ATOM 1572 N N . SER A 1 205 ? -1.391 7.095 3.139 1.00 94.62 205 SER A N 1
ATOM 1573 C CA . SER A 1 205 ? -1.022 8.081 2.109 1.00 94.62 205 SER A CA 1
ATOM 1574 C C . SER A 1 205 ? 0.286 7.713 1.411 1.00 94.62 205 SER A C 1
ATOM 1576 O O . SER A 1 205 ? 0.328 7.608 0.187 1.00 94.62 205 SER A O 1
ATOM 1578 N N . GLU A 1 206 ? 1.341 7.447 2.190 1.00 94.12 206 GLU A N 1
ATOM 1579 C CA . GLU A 1 206 ? 2.660 7.085 1.649 1.00 94.12 206 GLU A CA 1
ATOM 1580 C C . GLU A 1 206 ? 2.579 5.809 0.797 1.00 94.12 206 GLU A C 1
ATOM 1582 O O . GLU A 1 206 ? 3.179 5.728 -0.275 1.00 94.12 206 GLU A O 1
ATOM 1587 N N . ARG A 1 207 ? 1.806 4.812 1.249 1.00 97.25 207 ARG A N 1
ATOM 1588 C CA . ARG A 1 207 ? 1.611 3.568 0.497 1.00 97.25 207 ARG A CA 1
ATOM 1589 C C . ARG A 1 207 ? 0.754 3.777 -0.750 1.00 97.25 207 ARG A C 1
ATOM 1591 O O . ARG A 1 207 ? 1.048 3.163 -1.768 1.00 97.25 207 ARG A O 1
ATOM 1598 N N . ALA A 1 208 ? -0.278 4.623 -0.691 1.00 97.75 208 ALA A N 1
ATOM 1599 C CA . ALA A 1 208 ? -1.189 4.854 -1.812 1.00 97.75 208 ALA A CA 1
ATOM 1600 C C . ALA A 1 208 ? -0.455 5.426 -3.029 1.00 97.75 208 ALA A C 1
ATOM 1602 O O . ALA A 1 208 ? -0.629 4.907 -4.126 1.00 97.75 208 ALA A O 1
ATOM 1603 N N . GLY A 1 209 ? 0.421 6.416 -2.834 1.00 96.62 209 GLY A N 1
ATOM 1604 C CA . GLY A 1 209 ? 1.239 6.960 -3.922 1.00 96.62 209 GLY A CA 1
ATOM 1605 C C . GLY A 1 209 ? 2.083 5.886 -4.615 1.00 96.62 209 GLY A C 1
ATOM 1606 O O . GLY A 1 209 ? 2.027 5.730 -5.832 1.00 96.62 209 GLY A O 1
ATOM 1607 N N . LEU A 1 210 ? 2.795 5.070 -3.831 1.00 97.81 210 LEU A N 1
ATOM 1608 C CA . LEU A 1 210 ? 3.619 3.975 -4.358 1.00 97.81 210 LEU A CA 1
ATOM 1609 C C . LEU A 1 210 ? 2.791 2.911 -5.091 1.00 97.81 210 LEU A C 1
ATOM 1611 O O . LEU A 1 210 ? 3.187 2.467 -6.163 1.00 97.81 210 LEU A O 1
ATOM 1615 N N . LEU A 1 211 ? 1.647 2.506 -4.535 1.00 98.62 211 LEU A N 1
ATOM 1616 C CA . LEU A 1 211 ? 0.763 1.506 -5.146 1.00 98.62 211 LEU A CA 1
ATOM 1617 C C . LEU A 1 211 ? 0.146 2.009 -6.450 1.00 98.62 211 LEU A C 1
ATOM 1619 O O . LEU A 1 211 ? 0.104 1.268 -7.427 1.00 98.62 211 LEU A O 1
ATOM 1623 N N . GLY A 1 212 ? -0.306 3.265 -6.475 1.00 98.25 212 GLY A N 1
ATOM 1624 C CA . GLY A 1 212 ? -0.884 3.873 -7.669 1.00 98.25 212 GLY A CA 1
ATOM 1625 C C . GLY A 1 212 ? 0.126 3.958 -8.808 1.00 98.25 212 GLY A C 1
ATOM 1626 O O . GLY A 1 212 ? -0.177 3.572 -9.930 1.00 98.25 212 GLY A O 1
ATOM 1627 N N . GLN A 1 213 ? 1.359 4.370 -8.517 1.00 98.44 213 GLN A N 1
ATOM 1628 C CA . GLN A 1 213 ? 2.400 4.443 -9.542 1.00 98.44 213 GLN A CA 1
ATOM 1629 C C . GLN A 1 213 ? 2.950 3.061 -9.932 1.00 98.44 213 GLN A C 1
ATOM 1631 O O . GLN A 1 213 ? 3.279 2.831 -11.095 1.00 98.44 213 GLN A O 1
ATOM 1636 N N . ALA A 1 214 ? 2.980 2.094 -9.008 1.00 98.44 214 ALA A N 1
ATOM 1637 C CA . ALA A 1 214 ? 3.291 0.706 -9.347 1.00 98.44 214 ALA A CA 1
ATOM 1638 C C . ALA A 1 214 ? 2.232 0.114 -10.290 1.00 98.44 214 ALA A C 1
ATOM 1640 O O . ALA A 1 214 ? 2.582 -0.588 -11.235 1.00 98.44 214 ALA A O 1
ATOM 1641 N N . TRP A 1 215 ? 0.953 0.438 -10.077 1.00 98.44 215 TRP A N 1
ATOM 1642 C CA . TRP A 1 215 ? -0.132 0.053 -10.977 1.00 98.44 215 TRP A CA 1
ATOM 1643 C C . TRP A 1 215 ? 0.064 0.613 -12.384 1.00 98.44 215 TRP A C 1
ATOM 1645 O O . TRP A 1 215 ? -0.038 -0.144 -13.341 1.00 98.44 215 TRP A O 1
ATOM 1655 N N . VAL A 1 216 ? 0.424 1.894 -12.520 1.00 98.31 216 VAL A N 1
ATOM 1656 C CA . VAL A 1 216 ? 0.731 2.508 -13.826 1.00 98.31 216 VAL A CA 1
ATOM 1657 C C . VAL A 1 216 ? 1.819 1.721 -14.566 1.00 98.31 216 VAL A C 1
ATOM 1659 O O . VAL A 1 216 ? 1.631 1.345 -15.724 1.00 98.31 216 VAL A O 1
ATOM 1662 N N . ILE A 1 217 ? 2.916 1.389 -13.878 1.00 98.00 217 ILE A N 1
ATOM 1663 C CA . ILE A 1 217 ? 4.009 0.583 -14.442 1.00 98.00 217 ILE A CA 1
ATOM 1664 C C . ILE A 1 217 ? 3.516 -0.811 -14.860 1.00 98.00 217 ILE A C 1
ATOM 1666 O O . ILE A 1 217 ? 3.839 -1.288 -15.945 1.00 98.00 217 ILE A O 1
ATOM 1670 N N . MET A 1 218 ? 2.730 -1.479 -14.014 1.00 97.69 218 MET A N 1
ATOM 1671 C CA . MET A 1 218 ? 2.237 -2.832 -14.291 1.00 97.69 218 MET A CA 1
ATOM 1672 C C . MET A 1 218 ? 1.199 -2.869 -15.420 1.00 97.69 218 MET A C 1
ATOM 1674 O O . MET A 1 218 ? 1.168 -3.824 -16.191 1.00 97.69 218 MET A O 1
ATOM 1678 N N . GLN A 1 219 ? 0.383 -1.829 -15.575 1.00 97.06 219 GLN A N 1
ATOM 1679 C CA . GLN A 1 219 ? -0.605 -1.753 -16.653 1.00 97.06 219 GLN A CA 1
ATOM 1680 C C . GLN A 1 219 ? 0.023 -1.523 -18.029 1.00 97.06 219 GLN A C 1
ATOM 1682 O O . GLN A 1 219 ? -0.573 -1.894 -19.037 1.00 97.06 219 GLN A O 1
ATOM 1687 N N . ALA A 1 220 ? 1.232 -0.963 -18.088 1.00 96.50 220 ALA A N 1
ATOM 1688 C CA . ALA A 1 220 ? 1.985 -0.843 -19.333 1.00 96.50 220 ALA A CA 1
ATOM 1689 C C . ALA A 1 220 ? 2.442 -2.203 -19.900 1.00 96.50 220 ALA A C 1
ATOM 1691 O O . ALA A 1 220 ? 2.732 -2.292 -21.091 1.00 96.50 220 ALA A O 1
ATOM 1692 N N . GLY A 1 221 ? 2.481 -3.252 -19.073 1.00 96.44 221 GLY A N 1
ATOM 1693 C CA . GLY A 1 221 ? 2.912 -4.589 -19.477 1.00 96.44 221 GLY A CA 1
ATOM 1694 C C . GLY A 1 221 ? 4.437 -4.782 -19.483 1.00 96.44 221 GLY A C 1
ATOM 1695 O O . GLY A 1 221 ? 5.201 -3.822 -19.339 1.00 96.44 221 GLY A O 1
ATOM 1696 N N . PRO A 1 222 ? 4.895 -6.040 -19.602 1.00 96.50 222 PRO A N 1
ATOM 1697 C CA . PRO A 1 222 ? 6.314 -6.380 -19.574 1.00 96.50 222 PRO A CA 1
ATOM 1698 C C . PRO A 1 222 ? 7.076 -5.864 -20.801 1.00 96.50 222 PRO A C 1
ATOM 1700 O O . PRO A 1 222 ? 8.235 -5.485 -20.665 1.00 96.50 222 PRO A O 1
ATOM 1703 N N . GLU A 1 223 ? 6.450 -5.801 -21.979 1.00 95.88 223 GLU A N 1
ATOM 1704 C CA . GLU A 1 223 ? 7.110 -5.380 -23.220 1.00 95.88 223 GLU A CA 1
ATOM 1705 C C . GLU A 1 223 ? 7.521 -3.905 -23.157 1.00 95.88 223 GLU A C 1
ATOM 1707 O O . GLU A 1 223 ? 8.695 -3.576 -23.330 1.00 95.88 223 GLU A O 1
ATOM 1712 N N . ARG A 1 224 ? 6.571 -3.025 -22.813 1.00 96.62 224 ARG A N 1
ATOM 1713 C CA . ARG A 1 224 ? 6.835 -1.588 -22.670 1.00 96.62 224 ARG A CA 1
ATOM 1714 C C . ARG A 1 224 ? 7.787 -1.298 -21.513 1.00 96.62 224 ARG A C 1
ATOM 1716 O O . ARG A 1 224 ? 8.639 -0.425 -21.631 1.00 96.62 224 ARG A O 1
ATOM 1723 N N . PHE A 1 225 ? 7.689 -2.055 -20.415 1.00 96.94 225 PHE A N 1
ATOM 1724 C CA . PHE A 1 225 ? 8.658 -1.966 -19.321 1.00 96.94 225 PHE A CA 1
ATOM 1725 C C . PHE A 1 225 ? 10.086 -2.220 -19.820 1.00 96.94 225 PHE A C 1
ATOM 1727 O O . PHE A 1 225 ? 10.982 -1.430 -19.534 1.00 96.94 225 PHE A O 1
ATOM 1734 N N . VAL A 1 226 ? 10.296 -3.320 -20.551 1.00 96.12 226 VAL A N 1
ATOM 1735 C CA . VAL A 1 226 ? 11.611 -3.740 -21.061 1.00 96.12 226 VAL A CA 1
ATOM 1736 C C . VAL A 1 226 ? 12.192 -2.687 -21.996 1.00 96.12 226 VAL A C 1
ATOM 1738 O O . VAL A 1 226 ? 13.343 -2.290 -21.820 1.00 96.12 226 VAL A O 1
ATOM 1741 N N . GLU A 1 227 ? 11.385 -2.202 -22.939 1.00 95.94 227 GLU A N 1
ATOM 1742 C CA . GLU A 1 227 ? 11.758 -1.146 -23.882 1.00 95.94 227 GLU A CA 1
ATOM 1743 C C . GLU A 1 227 ? 12.183 0.133 -23.147 1.00 95.94 227 GLU A C 1
ATOM 1745 O O . GLU A 1 227 ? 13.333 0.565 -23.255 1.00 95.94 227 GLU A O 1
ATOM 1750 N N . SER A 1 228 ? 11.306 0.680 -22.299 1.00 96.69 228 SER A N 1
ATOM 1751 C CA . SER A 1 228 ? 11.576 1.928 -21.576 1.00 96.69 228 SER A CA 1
ATOM 1752 C C . SER A 1 228 ? 12.752 1.809 -20.602 1.00 96.69 228 SER A C 1
ATOM 1754 O O . SER A 1 228 ? 13.522 2.755 -20.430 1.00 96.69 228 SER A O 1
ATOM 1756 N N . ALA A 1 229 ? 12.929 0.659 -19.945 1.00 95.50 229 ALA A N 1
ATOM 1757 C CA . ALA A 1 229 ? 14.027 0.464 -19.001 1.00 95.50 229 ALA A CA 1
ATOM 1758 C C . ALA A 1 229 ? 15.389 0.323 -19.704 1.00 95.50 229 ALA A C 1
ATOM 1760 O O . ALA A 1 229 ? 16.400 0.809 -19.181 1.00 95.50 229 ALA A O 1
ATOM 1761 N N . ALA A 1 230 ? 15.416 -0.298 -20.889 1.00 93.69 230 ALA A N 1
ATOM 1762 C CA . ALA A 1 230 ? 16.608 -0.395 -21.725 1.00 93.69 230 ALA A CA 1
ATOM 1763 C C . ALA A 1 230 ? 17.015 0.976 -22.290 1.00 93.69 230 ALA A C 1
ATOM 1765 O O . ALA A 1 230 ? 18.186 1.355 -22.189 1.00 93.69 230 ALA A O 1
ATOM 1766 N N . GLU A 1 231 ? 16.059 1.757 -22.802 1.00 94.50 231 GLU A N 1
ATOM 1767 C CA . GLU A 1 231 ? 16.297 3.125 -23.289 1.00 94.50 231 GLU A CA 1
ATOM 1768 C C . GLU A 1 231 ? 16.824 4.048 -22.186 1.00 94.50 231 GLU A C 1
ATOM 1770 O O . GLU A 1 231 ? 17.803 4.775 -22.378 1.00 94.50 231 GLU A O 1
ATOM 1775 N N . ALA A 1 232 ? 16.239 3.951 -20.990 1.00 95.25 232 ALA A N 1
ATOM 1776 C CA . ALA A 1 232 ? 16.680 4.681 -19.807 1.00 95.25 232 ALA A CA 1
ATOM 1777 C C . ALA A 1 232 ? 18.013 4.171 -19.221 1.00 95.25 232 ALA A C 1
ATOM 1779 O O . ALA A 1 232 ? 18.544 4.778 -18.283 1.00 95.25 232 ALA A O 1
ATOM 1780 N N . LYS A 1 233 ? 18.563 3.068 -19.756 1.00 94.38 233 LYS A N 1
ATOM 1781 C CA . LYS A 1 233 ? 19.802 2.407 -19.308 1.00 94.38 233 LYS A CA 1
ATOM 1782 C C . LYS A 1 233 ? 19.804 2.123 -17.807 1.00 94.38 233 LYS A C 1
ATOM 1784 O O . LYS A 1 233 ? 20.814 2.326 -17.127 1.00 94.38 233 LYS A O 1
ATOM 1789 N N . LEU A 1 234 ? 18.671 1.667 -17.276 1.00 93.62 234 LEU A N 1
ATOM 1790 C CA . LEU A 1 234 ? 18.567 1.363 -15.854 1.00 93.62 234 LEU A CA 1
ATOM 1791 C C . LEU A 1 234 ? 19.493 0.195 -15.475 1.00 93.62 234 LEU A C 1
ATOM 1793 O O . LEU A 1 234 ? 19.633 -0.762 -16.246 1.00 93.62 234 LEU A O 1
ATOM 1797 N N . PRO A 1 235 ? 20.155 0.251 -14.308 1.00 92.81 235 PRO A N 1
ATOM 1798 C CA . PRO A 1 235 ? 20.901 -0.883 -13.796 1.00 92.81 235 PRO A CA 1
ATOM 1799 C C . PRO A 1 235 ? 19.964 -1.922 -13.179 1.00 92.81 235 PRO A C 1
ATOM 1801 O O . PRO A 1 235 ? 18.943 -1.578 -12.583 1.00 92.81 235 PRO A O 1
ATOM 1804 N N . VAL A 1 236 ? 20.351 -3.201 -13.226 1.00 90.81 236 VAL A N 1
ATOM 1805 C CA . VAL A 1 236 ? 19.608 -4.292 -12.556 1.00 90.81 236 VAL A CA 1
ATOM 1806 C C . VAL A 1 236 ? 19.392 -3.992 -11.064 1.00 90.81 236 VAL A C 1
ATOM 1808 O O . VAL A 1 236 ? 18.360 -4.331 -10.491 1.00 90.81 236 VAL A O 1
ATOM 1811 N N . THR A 1 237 ? 20.337 -3.291 -10.428 1.00 90.19 237 THR A N 1
ATOM 1812 C CA . THR A 1 237 ? 20.278 -2.911 -9.007 1.00 90.19 237 THR A CA 1
ATOM 1813 C C . THR A 1 237 ? 19.133 -1.955 -8.658 1.00 90.19 237 THR A C 1
ATOM 1815 O O . THR A 1 237 ? 18.766 -1.875 -7.483 1.00 90.19 237 THR A O 1
ATOM 1818 N N . SER A 1 238 ? 18.533 -1.280 -9.647 1.00 90.88 238 SER A N 1
ATOM 1819 C CA . SER A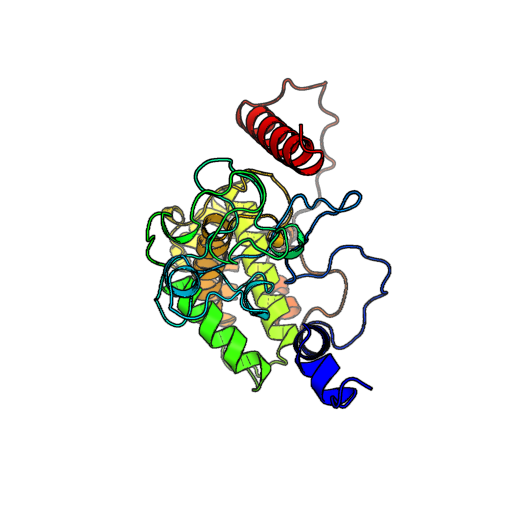 1 238 ? 17.327 -0.464 -9.460 1.00 90.88 238 SER A CA 1
ATOM 1820 C C . SER A 1 238 ? 16.092 -1.293 -9.091 1.00 90.88 238 SER A C 1
ATOM 1822 O O . SER A 1 238 ? 15.148 -0.766 -8.506 1.00 90.88 238 SER A O 1
ATOM 1824 N N . PHE A 1 239 ? 16.095 -2.595 -9.393 1.00 91.75 239 PHE A N 1
ATOM 1825 C CA . PHE A 1 239 ? 14.967 -3.498 -9.173 1.00 91.75 239 PHE A CA 1
ATOM 1826 C C . PHE A 1 239 ? 15.371 -4.625 -8.214 1.00 91.75 239 PHE A C 1
ATOM 1828 O O . PHE A 1 239 ? 15.796 -5.698 -8.646 1.00 91.75 239 PHE A O 1
ATOM 1835 N N . PRO A 1 240 ? 15.274 -4.406 -6.891 1.00 86.69 240 PRO A N 1
ATOM 1836 C CA . PRO A 1 240 ? 15.694 -5.402 -5.918 1.00 86.69 240 PRO A CA 1
ATOM 1837 C C . PRO A 1 240 ? 14.757 -6.614 -5.965 1.00 86.69 240 PRO A C 1
ATOM 1839 O O . PRO A 1 240 ? 13.582 -6.529 -5.603 1.00 86.69 240 PRO A O 1
ATOM 1842 N N . LEU A 1 241 ? 15.295 -7.754 -6.397 1.00 87.19 241 LEU A N 1
ATOM 1843 C CA . LEU A 1 241 ? 14.569 -9.018 -6.427 1.00 87.19 241 LEU A CA 1
ATOM 1844 C C . LEU A 1 241 ? 14.442 -9.625 -5.020 1.00 87.19 241 LEU A C 1
ATOM 1846 O O . LEU A 1 241 ? 15.382 -9.540 -4.221 1.00 87.19 241 LEU A O 1
ATOM 1850 N N . PRO A 1 242 ? 13.308 -10.272 -4.695 1.00 80.56 242 PRO A N 1
ATOM 1851 C CA . PRO A 1 242 ? 13.208 -11.061 -3.477 1.00 80.56 242 PRO A CA 1
ATOM 1852 C C . PRO A 1 242 ? 14.148 -12.270 -3.531 1.00 80.56 242 PRO A C 1
ATOM 1854 O O . PRO A 1 242 ? 14.445 -12.810 -4.591 1.00 80.56 242 PRO A O 1
ATOM 1857 N N . ALA A 1 243 ? 14.595 -12.724 -2.360 1.00 71.88 243 ALA A N 1
ATOM 1858 C CA . ALA A 1 243 ? 15.583 -13.799 -2.253 1.00 71.88 243 ALA A CA 1
ATOM 1859 C C . ALA A 1 243 ? 15.073 -15.178 -2.718 1.00 71.88 243 ALA A C 1
ATOM 1861 O O . ALA A 1 243 ? 15.876 -16.080 -2.939 1.00 71.88 243 ALA A O 1
ATOM 1862 N N . VAL A 1 244 ? 13.754 -15.375 -2.810 1.00 70.94 244 VAL A N 1
ATOM 1863 C CA . VAL A 1 244 ? 13.132 -16.665 -3.137 1.00 70.94 244 VAL A CA 1
ATOM 1864 C C . VAL A 1 244 ? 11.893 -16.429 -3.998 1.00 70.94 244 VAL A C 1
ATOM 1866 O O . VAL A 1 244 ? 11.200 -15.430 -3.809 1.00 70.94 244 VAL A O 1
ATOM 1869 N N . SER A 1 245 ? 11.591 -17.384 -4.883 1.00 76.06 245 SER A N 1
ATOM 1870 C CA . SER A 1 245 ? 10.357 -17.428 -5.685 1.00 76.06 245 SER A CA 1
ATOM 1871 C C . SER A 1 245 ? 10.174 -16.219 -6.609 1.00 76.06 245 SER A C 1
ATOM 1873 O O . SER A 1 245 ? 9.086 -15.653 -6.682 1.00 76.06 245 SER A O 1
ATOM 1875 N N . VAL A 1 246 ? 11.242 -15.821 -7.305 1.00 87.62 246 VAL A N 1
ATOM 1876 C CA . VAL A 1 246 ? 11.171 -14.809 -8.364 1.00 87.62 246 VAL A CA 1
ATOM 1877 C C . VAL A 1 246 ? 10.511 -15.437 -9.603 1.00 87.62 246 VAL A C 1
ATOM 1879 O O . VAL A 1 246 ? 10.995 -16.468 -10.066 1.00 87.62 246 VAL A O 1
ATOM 1882 N N . PRO A 1 247 ? 9.423 -14.857 -10.138 1.00 92.12 247 PRO A N 1
ATOM 1883 C CA . PRO A 1 247 ? 8.795 -15.318 -11.376 1.00 92.12 247 PRO A CA 1
ATOM 1884 C C . PRO A 1 247 ? 9.733 -15.203 -12.585 1.00 92.12 247 PRO A C 1
ATOM 1886 O O . PRO A 1 247 ? 10.440 -14.202 -12.721 1.00 92.12 247 PRO A O 1
ATOM 1889 N N . ASP A 1 248 ? 9.672 -16.159 -13.515 1.00 92.75 248 ASP A N 1
ATOM 1890 C CA . ASP A 1 248 ? 10.525 -16.178 -14.718 1.00 92.75 248 ASP A CA 1
ATOM 1891 C C . ASP A 1 248 ? 10.386 -14.908 -15.568 1.00 92.75 248 ASP A C 1
ATOM 1893 O O . ASP A 1 248 ? 11.375 -14.402 -16.099 1.00 92.75 248 ASP A O 1
ATOM 1897 N N . ILE A 1 249 ? 9.179 -14.335 -15.638 1.00 94.75 249 ILE A N 1
ATOM 1898 C CA . ILE A 1 249 ? 8.945 -13.077 -16.356 1.00 94.75 249 ILE A CA 1
ATOM 1899 C C . ILE A 1 249 ? 9.788 -11.925 -15.790 1.00 94.75 249 ILE A C 1
ATOM 1901 O O . ILE A 1 249 ? 10.321 -11.132 -16.560 1.00 94.75 249 ILE A O 1
ATOM 1905 N N . LEU A 1 250 ? 10.005 -11.861 -14.469 1.00 94.00 250 LEU A N 1
ATOM 1906 C CA . LEU A 1 250 ? 10.885 -10.848 -13.877 1.00 94.00 250 LEU A CA 1
ATOM 1907 C C . LEU A 1 250 ? 12.345 -11.087 -14.261 1.00 94.00 250 LEU A C 1
ATOM 1909 O O . LEU A 1 250 ? 13.053 -10.129 -14.559 1.00 94.00 250 LEU A O 1
ATOM 1913 N N . HIS A 1 251 ? 12.801 -12.341 -14.303 1.00 91.88 251 HIS A N 1
ATOM 1914 C CA . HIS A 1 251 ? 14.151 -12.650 -14.777 1.00 91.88 251 HIS A CA 1
ATOM 1915 C C . HIS A 1 251 ? 14.358 -12.211 -16.231 1.00 91.88 251 HIS A C 1
ATOM 1917 O O . HIS A 1 251 ? 15.377 -11.595 -16.545 1.00 91.88 251 HIS A O 1
ATOM 1923 N N . GLN A 1 252 ? 13.377 -12.466 -17.097 1.00 91.69 252 GLN A N 1
ATOM 1924 C CA . GLN A 1 252 ? 13.411 -12.048 -18.499 1.00 91.69 252 GLN A CA 1
ATOM 1925 C C . GLN A 1 252 ? 13.436 -10.523 -18.623 1.00 91.69 252 GLN A C 1
ATOM 1927 O O . GLN A 1 252 ? 14.317 -9.983 -19.290 1.00 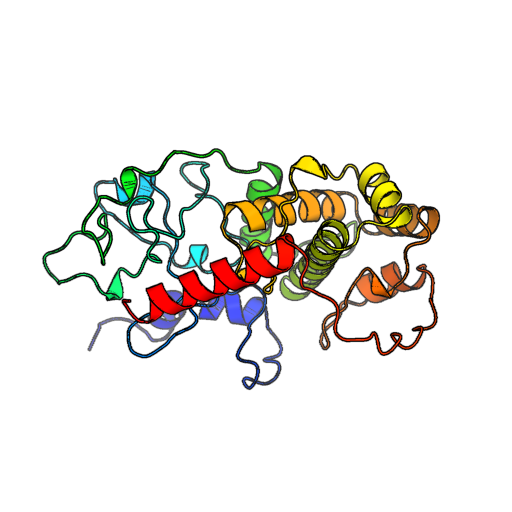91.69 252 GLN A O 1
ATOM 1932 N N . MET A 1 253 ? 12.546 -9.822 -17.914 1.00 93.81 253 MET A N 1
ATOM 1933 C CA . MET A 1 253 ? 12.477 -8.359 -17.946 1.00 93.81 253 MET A CA 1
ATOM 1934 C C . MET A 1 253 ? 13.767 -7.695 -17.475 1.00 93.81 253 MET A C 1
ATOM 1936 O O . MET A 1 253 ? 14.181 -6.684 -18.030 1.00 93.81 253 MET A O 1
ATOM 1940 N N . LEU A 1 254 ? 14.407 -8.240 -16.439 1.00 91.12 254 LEU A N 1
ATOM 1941 C CA . LEU A 1 254 ? 15.619 -7.642 -15.884 1.00 91.12 254 LEU A CA 1
ATOM 1942 C C . LEU A 1 254 ? 16.885 -8.025 -16.658 1.00 91.12 254 LEU A C 1
ATOM 1944 O O . LEU A 1 254 ? 17.895 -7.339 -16.525 1.00 91.12 254 LEU A O 1
ATOM 1948 N N . SER A 1 255 ? 16.852 -9.071 -17.490 1.00 88.94 255 SER A N 1
ATOM 1949 C CA . SER A 1 255 ? 18.019 -9.500 -18.275 1.00 88.94 255 SER A CA 1
ATOM 1950 C C . SER A 1 255 ? 18.484 -8.481 -19.324 1.00 88.94 255 SER A C 1
ATOM 1952 O O . SER A 1 255 ? 19.645 -8.523 -19.729 1.00 88.94 255 SER A O 1
ATOM 1954 N N . VAL A 1 256 ? 17.612 -7.552 -19.736 1.00 84.88 256 VAL A N 1
ATOM 1955 C CA . VAL A 1 256 ? 17.950 -6.484 -20.694 1.00 84.88 256 VAL A CA 1
ATOM 1956 C C . VAL A 1 256 ? 18.611 -5.270 -20.036 1.00 84.88 256 VAL A C 1
ATOM 1958 O O . VAL A 1 256 ? 19.085 -4.369 -20.725 1.00 84.88 256 VAL A O 1
ATOM 1961 N N . LEU A 1 257 ? 18.612 -5.214 -18.702 1.00 89.62 257 LEU A N 1
ATOM 1962 C CA . LEU A 1 257 ? 19.121 -4.074 -17.952 1.00 89.62 257 LEU A CA 1
ATOM 1963 C C . LEU A 1 257 ? 20.643 -4.099 -17.853 1.00 89.62 257 LEU A C 1
ATOM 1965 O O . LEU A 1 257 ? 21.307 -5.124 -18.017 1.00 89.62 257 LEU A O 1
ATOM 1969 N N . THR A 1 258 ? 21.216 -2.942 -17.536 1.00 84.06 258 THR A N 1
ATOM 1970 C CA . THR A 1 258 ? 22.670 -2.818 -17.453 1.00 84.06 258 THR A CA 1
ATOM 1971 C C . THR A 1 258 ? 23.217 -3.491 -16.192 1.00 84.06 258 THR A C 1
ATOM 1973 O O . THR A 1 258 ? 22.736 -3.292 -15.072 1.00 84.06 258 THR A O 1
ATOM 1976 N N . ASN A 1 259 ? 24.280 -4.277 -16.360 1.00 79.38 259 ASN A N 1
ATOM 1977 C CA . ASN A 1 259 ? 25.050 -4.811 -15.243 1.00 79.38 259 ASN A CA 1
ATOM 1978 C C . ASN A 1 259 ? 26.107 -3.787 -14.836 1.00 79.38 259 ASN A C 1
ATOM 1980 O O . ASN A 1 259 ? 27.156 -3.668 -15.467 1.00 79.38 259 ASN A O 1
ATOM 1984 N N . THR A 1 260 ? 25.843 -3.033 -13.774 1.00 65.31 260 THR A N 1
ATOM 1985 C CA . THR A 1 260 ? 26.845 -2.124 -13.211 1.00 65.31 260 THR A CA 1
ATOM 1986 C C . THR A 1 260 ? 27.690 -2.854 -12.168 1.00 65.31 260 THR A C 1
ATOM 1988 O O . THR A 1 260 ? 27.118 -3.370 -11.203 1.00 65.31 260 THR A O 1
ATOM 1991 N N . PRO A 1 261 ? 29.031 -2.876 -12.290 1.00 57.59 261 PRO A N 1
ATOM 1992 C CA . PRO A 1 261 ? 29.884 -3.428 -11.247 1.00 57.59 261 PRO A CA 1
ATOM 1993 C C . PRO A 1 261 ? 29.682 -2.644 -9.948 1.00 57.59 261 PRO A C 1
ATOM 1995 O O . PRO A 1 261 ? 29.708 -1.409 -9.930 1.00 57.59 261 PRO A O 1
ATOM 1998 N N . HIS A 1 262 ? 29.470 -3.373 -8.854 1.00 51.81 262 HIS A N 1
ATOM 1999 C CA . HIS A 1 262 ? 29.296 -2.788 -7.533 1.00 51.81 262 HIS A CA 1
ATOM 2000 C C . HIS A 1 262 ? 30.597 -2.075 -7.143 1.00 51.81 262 HIS A C 1
ATOM 2002 O O . HIS A 1 262 ? 31.601 -2.720 -6.846 1.00 51.81 262 HIS A O 1
ATOM 2008 N N . LYS A 1 263 ? 30.613 -0.738 -7.148 1.00 52.47 263 LYS A N 1
ATOM 2009 C CA . LYS A 1 263 ? 31.750 -0.002 -6.585 1.00 52.47 263 LYS A CA 1
ATOM 2010 C C . LYS A 1 263 ? 31.701 -0.178 -5.062 1.00 52.47 263 LYS A C 1
ATOM 2012 O O . LYS A 1 263 ? 30.640 0.075 -4.480 1.00 52.47 263 LYS A O 1
ATOM 2017 N N . PRO A 1 264 ? 32.774 -0.649 -4.402 1.00 42.03 264 PRO A N 1
ATOM 2018 C CA . PRO A 1 264 ? 32.805 -0.701 -2.949 1.00 42.03 264 PRO A CA 1
ATOM 2019 C C . PRO A 1 264 ? 32.597 0.716 -2.415 1.00 42.03 264 PRO A C 1
ATOM 2021 O O . PRO A 1 264 ? 33.223 1.671 -2.882 1.00 42.03 264 PRO A O 1
ATOM 2024 N N . GLY A 1 265 ? 31.654 0.861 -1.485 1.00 44.25 265 GLY A N 1
ATOM 2025 C CA . GLY A 1 265 ? 31.360 2.149 -0.876 1.00 44.25 265 GLY A CA 1
ATOM 2026 C C . GLY A 1 265 ? 32.623 2.700 -0.225 1.00 44.25 265 GLY A C 1
ATOM 2027 O O . GLY A 1 265 ? 33.237 2.027 0.600 1.00 44.25 265 GLY A O 1
ATOM 2028 N N . HIS A 1 266 ? 33.016 3.918 -0.598 1.00 46.47 266 HIS A N 1
ATOM 2029 C CA . HIS A 1 266 ? 34.074 4.637 0.101 1.00 46.47 266 HIS A CA 1
ATOM 2030 C C . HIS A 1 266 ? 33.732 4.666 1.597 1.00 46.47 266 HIS A C 1
ATOM 2032 O O . HIS A 1 266 ? 32.659 5.146 1.974 1.00 46.47 266 HIS A O 1
ATOM 2038 N N . MET A 1 267 ? 34.635 4.164 2.445 1.00 42.22 267 MET A N 1
ATOM 2039 C CA . MET A 1 267 ? 34.583 4.353 3.897 1.00 42.22 267 MET A CA 1
ATOM 2040 C C . MET A 1 267 ? 34.679 5.858 4.177 1.00 42.22 267 MET A C 1
ATOM 2042 O O . MET A 1 267 ? 35.760 6.433 4.276 1.00 42.22 267 MET A O 1
ATOM 2046 N N . GLY A 1 268 ? 33.530 6.528 4.202 1.00 48.81 268 GLY A N 1
ATOM 2047 C CA . GLY A 1 268 ? 33.442 7.950 4.485 1.00 48.81 268 GLY A CA 1
ATOM 2048 C C . GLY A 1 268 ? 33.693 8.214 5.965 1.00 48.81 268 GLY A C 1
ATOM 2049 O O . GLY A 1 268 ? 33.107 7.551 6.823 1.00 48.81 268 GLY A O 1
ATOM 2050 N N . LEU A 1 269 ? 34.527 9.217 6.260 1.00 58.03 269 LEU A N 1
ATOM 2051 C CA . LEU A 1 269 ? 34.587 9.879 7.567 1.00 58.03 269 LEU A CA 1
ATOM 2052 C C . LEU A 1 269 ? 33.169 10.154 8.095 1.00 58.03 269 LEU A C 1
ATOM 2054 O O . LEU A 1 269 ? 32.276 10.448 7.299 1.00 58.03 269 LEU A O 1
ATOM 2058 N N . LYS A 1 270 ? 32.975 10.081 9.424 1.00 51.88 270 LYS A N 1
ATOM 2059 C CA . LYS A 1 270 ? 31.695 10.336 10.117 1.00 51.88 270 LYS A CA 1
ATOM 2060 C C . LYS A 1 270 ? 31.045 11.627 9.595 1.00 51.88 270 LYS A C 1
ATOM 2062 O O . LYS A 1 270 ? 31.364 12.719 10.056 1.00 51.88 270 LYS A O 1
ATOM 2067 N N . ARG A 1 271 ? 30.141 11.495 8.623 1.00 63.28 271 ARG A N 1
ATOM 2068 C CA . ARG A 1 271 ? 29.373 12.610 8.068 1.00 63.28 271 ARG A CA 1
ATOM 2069 C C . ARG A 1 271 ? 28.314 13.032 9.080 1.00 63.28 271 ARG A C 1
ATOM 2071 O O . ARG A 1 271 ? 27.673 12.188 9.708 1.00 63.28 271 ARG A O 1
ATOM 2078 N N . THR A 1 272 ? 28.142 14.340 9.229 1.00 72.69 272 THR A N 1
ATOM 2079 C CA . THR A 1 272 ? 27.009 14.930 9.944 1.00 72.69 272 THR A CA 1
ATOM 2080 C C . THR A 1 272 ? 25.704 14.487 9.279 1.00 72.69 272 THR A C 1
ATOM 2082 O O . THR A 1 272 ? 25.636 14.329 8.060 1.00 72.69 272 THR A O 1
ATOM 2085 N N . HIS A 1 273 ? 24.674 14.222 10.085 1.00 78.62 273 HIS A N 1
ATOM 2086 C CA . HIS A 1 273 ? 23.382 13.776 9.564 1.00 78.62 273 HIS A CA 1
ATOM 2087 C C . HIS A 1 273 ? 22.717 14.888 8.759 1.00 78.62 273 HIS A C 1
ATOM 2089 O O . HIS A 1 273 ? 22.638 16.029 9.215 1.00 78.62 273 HIS A O 1
ATOM 2095 N N . SER A 1 274 ? 22.196 14.538 7.587 1.00 83.38 274 SER A N 1
ATOM 2096 C CA . SER A 1 274 ? 21.354 15.441 6.810 1.00 83.38 274 SER A CA 1
ATOM 2097 C C . SER A 1 274 ? 20.066 15.777 7.582 1.00 83.38 274 SER A C 1
ATOM 2099 O O . SER A 1 274 ? 19.590 14.956 8.378 1.00 83.38 274 SER A O 1
ATOM 2101 N N . PRO A 1 275 ? 19.436 16.940 7.328 1.00 82.88 275 PRO A N 1
ATOM 2102 C CA . PRO A 1 275 ? 18.173 17.305 7.972 1.00 82.88 275 PRO A CA 1
ATOM 2103 C C . PRO A 1 275 ? 17.095 16.218 7.849 1.00 82.88 275 PRO A C 1
ATOM 2105 O O . PRO A 1 275 ? 16.429 15.887 8.827 1.00 82.88 275 PRO A O 1
ATOM 2108 N N . GLN A 1 276 ? 16.972 15.587 6.678 1.00 81.50 276 GLN A N 1
ATOM 2109 C CA . GLN A 1 276 ? 16.014 14.500 6.448 1.00 81.50 276 GLN A CA 1
ATOM 2110 C C . GLN A 1 276 ? 16.295 13.268 7.321 1.00 81.50 276 GLN A C 1
ATOM 2112 O O . GLN A 1 276 ? 15.369 12.641 7.835 1.00 81.50 276 GLN A O 1
ATOM 2117 N N . GLU A 1 277 ? 17.563 12.904 7.523 1.00 83.50 277 GLU A N 1
ATOM 2118 C CA . GLU A 1 277 ? 17.928 11.791 8.405 1.00 83.50 277 GLU A CA 1
ATOM 2119 C C . GLU A 1 277 ? 17.605 12.090 9.871 1.00 83.50 277 GLU A C 1
ATOM 2121 O O . GLU A 1 277 ? 17.146 11.197 10.589 1.00 83.50 277 GLU A O 1
ATOM 2126 N N . VAL A 1 278 ? 17.801 13.337 10.312 1.00 87.19 278 VAL A N 1
ATOM 2127 C CA . VAL A 1 278 ? 17.413 13.787 11.656 1.00 87.19 278 VAL A CA 1
ATOM 2128 C C . VAL A 1 278 ? 15.897 13.696 11.831 1.00 87.19 278 VAL A C 1
ATOM 2130 O O . VAL A 1 278 ? 15.437 13.093 12.802 1.00 87.19 278 VAL A O 1
ATOM 2133 N N . TRP A 1 279 ? 15.119 14.181 10.859 1.00 84.62 279 TRP A N 1
ATOM 2134 C CA . TRP A 1 279 ? 13.656 14.073 10.864 1.00 84.62 279 TRP A CA 1
ATOM 2135 C C . TRP A 1 279 ? 13.171 12.622 10.941 1.00 84.62 279 TRP A C 1
ATOM 2137 O O . TRP A 1 279 ? 12.349 12.286 11.796 1.00 84.62 279 TRP A O 1
ATOM 2147 N N . ARG A 1 280 ? 13.739 11.714 10.136 1.00 88.56 280 ARG A N 1
ATOM 2148 C CA . ARG A 1 280 ? 13.410 10.277 10.208 1.00 88.56 280 ARG A CA 1
ATOM 2149 C C . ARG A 1 280 ? 13.713 9.695 11.588 1.00 88.56 280 ARG A C 1
ATOM 2151 O O . ARG A 1 280 ? 12.932 8.905 12.121 1.00 88.56 280 ARG A O 1
ATOM 2158 N N . ARG A 1 281 ? 14.847 10.064 12.194 1.00 88.56 281 ARG A N 1
ATOM 2159 C CA . ARG A 1 281 ? 15.206 9.622 13.554 1.00 88.56 281 ARG A CA 1
ATOM 2160 C C . ARG A 1 281 ? 14.225 10.139 14.596 1.00 88.56 281 ARG A C 1
ATOM 2162 O O . ARG A 1 281 ? 13.846 9.363 15.476 1.00 88.56 281 ARG A O 1
ATOM 2169 N N . TRP A 1 282 ? 13.796 11.391 14.474 1.00 88.00 282 TRP A N 1
ATOM 2170 C CA . TRP A 1 282 ? 12.788 11.990 15.340 1.00 88.00 282 TRP A CA 1
ATOM 2171 C C . TRP A 1 282 ? 11.445 11.259 15.235 1.00 88.00 282 TRP A C 1
ATOM 2173 O O . TRP A 1 282 ? 10.938 10.776 16.245 1.00 88.00 282 TRP A O 1
ATOM 2183 N N . HIS A 1 283 ? 10.927 11.026 14.026 1.00 85.88 283 HIS A N 1
ATOM 2184 C CA . HIS A 1 283 ? 9.690 10.258 13.842 1.00 85.88 283 HIS A CA 1
ATOM 2185 C C . HIS A 1 283 ? 9.806 8.814 14.353 1.00 85.88 283 HIS A C 1
ATOM 2187 O O . HIS A 1 283 ? 8.888 8.294 14.992 1.00 85.88 283 HIS A O 1
ATOM 2193 N N . ARG A 1 284 ? 10.960 8.155 14.165 1.00 87.44 284 ARG A N 1
ATOM 2194 C CA . ARG A 1 284 ? 11.229 6.836 14.771 1.00 87.44 284 ARG A CA 1
ATOM 2195 C C . ARG A 1 284 ? 11.271 6.891 16.298 1.00 87.44 284 ARG A C 1
ATOM 2197 O O . ARG A 1 284 ? 10.949 5.893 16.945 1.00 87.44 284 ARG A O 1
ATOM 2204 N N . LEU A 1 285 ? 11.724 7.994 16.889 1.00 87.25 285 LEU A N 1
ATOM 2205 C CA . LEU A 1 285 ? 11.700 8.196 18.334 1.00 87.25 285 LEU A CA 1
ATOM 2206 C C . LEU A 1 285 ? 10.263 8.381 18.823 1.00 87.25 285 LEU A C 1
ATOM 2208 O O . LEU A 1 285 ? 9.849 7.595 19.667 1.00 87.25 285 LEU A O 1
ATOM 2212 N N . GLN A 1 286 ? 9.488 9.291 18.226 1.00 84.19 286 GLN A N 1
ATOM 2213 C CA . GLN A 1 286 ? 8.065 9.494 18.539 1.00 84.19 286 GLN A CA 1
ATOM 2214 C C . GLN A 1 286 ? 7.270 8.183 18.434 1.00 84.19 286 GLN A C 1
ATOM 2216 O O . GLN A 1 286 ? 6.525 7.793 19.330 1.00 84.19 286 GLN A O 1
ATOM 2221 N N . ARG A 1 287 ? 7.498 7.408 17.368 1.00 82.06 287 ARG A N 1
ATOM 2222 C CA . ARG A 1 287 ? 6.892 6.080 17.203 1.00 82.06 287 ARG A CA 1
ATOM 2223 C C . ARG A 1 287 ? 7.233 5.127 18.358 1.00 82.06 287 ARG A C 1
ATOM 2225 O O . ARG A 1 287 ? 6.402 4.306 18.746 1.00 82.06 287 ARG A O 1
ATOM 2232 N N . ARG A 1 288 ? 8.454 5.202 18.902 1.00 82.50 288 ARG A N 1
ATOM 2233 C CA . ARG A 1 288 ? 8.897 4.385 20.045 1.00 82.50 288 ARG A CA 1
ATOM 2234 C C . ARG A 1 288 ? 8.347 4.897 21.378 1.00 82.50 288 ARG A C 1
ATOM 2236 O O . ARG A 1 288 ? 7.994 4.051 22.196 1.00 82.50 288 ARG A O 1
ATOM 2243 N N . THR A 1 289 ? 8.263 6.210 21.594 1.00 82.12 289 THR A N 1
ATOM 2244 C CA . THR A 1 289 ? 7.711 6.804 22.826 1.00 82.12 289 THR A CA 1
ATOM 2245 C C . THR A 1 289 ? 6.224 6.498 22.951 1.00 82.12 289 THR A C 1
ATOM 2247 O O . THR A 1 289 ? 5.827 5.878 23.935 1.00 82.12 289 THR A O 1
ATOM 2250 N N . HIS A 1 290 ? 5.443 6.705 21.883 1.00 77.12 290 HIS A N 1
ATOM 2251 C CA . HIS A 1 290 ? 4.021 6.346 21.857 1.00 77.12 290 HIS A CA 1
ATOM 2252 C C . HIS A 1 290 ? 3.774 4.855 22.121 1.00 77.12 290 HIS A C 1
ATOM 2254 O O . HIS A 1 290 ? 2.845 4.498 22.844 1.00 77.12 290 HIS A O 1
ATOM 2260 N N . ARG A 1 291 ? 4.621 3.960 21.588 1.00 78.00 291 ARG A N 1
ATOM 2261 C CA . ARG A 1 291 ? 4.547 2.525 21.917 1.00 78.00 291 ARG A CA 1
ATOM 2262 C C . ARG A 1 291 ? 4.810 2.270 23.405 1.00 78.00 291 ARG A C 1
ATOM 2264 O O . ARG A 1 291 ? 4.242 1.343 23.965 1.00 78.00 291 ARG A O 1
ATOM 2271 N N . ASN A 1 292 ? 5.663 3.054 24.051 1.00 75.38 292 ASN A N 1
ATOM 2272 C CA . ASN A 1 292 ? 5.951 2.909 25.476 1.00 75.38 292 ASN A CA 1
ATOM 2273 C C . ASN A 1 292 ? 4.917 3.611 26.378 1.00 75.38 292 ASN A C 1
ATOM 2275 O O . ASN A 1 292 ? 5.008 3.454 27.589 1.00 75.38 292 ASN A O 1
ATOM 2279 N N . GLY A 1 293 ? 3.944 4.340 25.814 1.00 65.56 293 GLY A N 1
ATOM 2280 C CA . GLY A 1 293 ? 2.984 5.133 26.590 1.00 65.56 293 GLY A CA 1
ATOM 2281 C C . GLY A 1 293 ? 3.609 6.356 27.269 1.00 65.56 293 GLY A C 1
ATOM 2282 O O . GLY A 1 293 ? 3.079 6.798 28.282 1.00 65.56 293 GLY A O 1
ATOM 2283 N N . ILE A 1 294 ? 4.735 6.841 26.727 1.00 58.69 294 ILE A N 1
ATOM 2284 C CA . ILE A 1 294 ? 5.467 8.043 27.154 1.00 58.69 294 ILE A CA 1
ATOM 2285 C C . ILE A 1 294 ? 5.132 9.178 26.192 1.00 58.69 294 ILE A C 1
ATOM 2287 O O . ILE A 1 294 ? 5.151 8.908 24.963 1.00 58.69 294 ILE A O 1
#

pLDDT: mean 88.24, std 12.1, range [42.03, 98.62]

Secondary structure (DSSP, 8-state):
--S--HHHHHHTSSHHHHHHH-SS---TT-S--TTB----EETTEESS-B-B-HHHHHSSS----GGGGBTT--EETTTTEE-B-B-TTT--BB-GGGS-TTS-TTB-TTT--BGGGS--PPP-HHHHHHHHHHHHHTTS--EETTEE--HHHHHHHHHHHHHHHHHHHHS--HHHHHHHHHHT--GGG----SS-S-GGGS-HHHHHHHHHHHHHHHHTHHHHHHHHHHHTT-BGGGS---SS---HHHHHHHHTSB----PPPP----PPPPHHHHHHHHHHHHHHHHHHT-

Radius of gyration: 20.45 Å; chains: 1; bounding box: 59×42×52 Å

Organism: Pseudomonas putida (NCBI:txid303)

Foldseek 3Di:
DPPDDPVRVCVQACNLLLCQQCVPVPDPPDPDDPQFFDQCADPLFGLWAFKDDLVCCPDPQGDGDNCSRGLLPQADPVPQFGIFQAAPPPRFGAHLVQADPPQGSQARSQPRHGSSPDDGHGFPVLSSVLSVCLVVLSVHFDDQVNRTDRSNQVVQLLLLQLQLLLCCQVPNDQLSVQLCVLLVQDNVQADHALQPDPSSNGHSSNNRSSSSRSSSNRVVGLVSLLVSNLVSLAALVSGDHDPDDHDVSVVVSSVSHDHDPDDPDPPDDPDDDDPSRVSSVVVVVVSVCSSVVD